Protein AF-A0A6A6RFF9-F1 (afdb_monomer_lite)

Sequence (360 aa):
MSENLSVLVKTNDPSFIDKLDKDKIPILATQATDIAARNDIGMMMILYNFDNDLSATEAPAFVFPSSALPAFIADLWMPKLYIWTMQAALSISLPPHPSLPQASLEHHLLSPLTTALLAPTFFGVEPSASISPTHAATLQQRYVGSYAAGDHLKKLQSLQFGAVDKVQTGAFPAAADRYLMAIRFAHVVWHCHLQSIRATEQMLVSVLWLLTLDIYSDRSQVLLNIANAAAGEGASVFEQARENAEDGIAYLNAHKPFEDTIILDEEERDGVRKRKAKLSFRAAMACQGAGDDAAALGHLEQAMRLEPESRGTVRGFLLSSHHVLAHFHCRPIRESLGRAREVWKAEREPAKLHSRLTEA

Secondary structure (DSSP, 8-state):
-----EEEEEES-TTGGGGS-TTTS---B-SHHHHHT-S-EEEEEEEEETT--S----SEEEEEEGGGHHHHHHHH--SSSHHHHEEEEEEE-----SSS-HHHHHHHHHHHHHHS---TTSEEE---TTS-HHHHHHHHHHHS----HHHHHHHHHHHHHHHHHHHHTT-HHHHHHHHHHHHHHHHHIIIIIHHHHHHH-THHHHHHHHHHHHHHHHHHHHHHHHHHHTTT-THHHHHHHHHHHHHHHHHHHHTHHHHHHS---HHHHHHHHHHHHHHHHHHHHHHHHTT-HHHHHHHHHHHHHH-GGGHHHHHHHHT-TTT-SSS-S-S-HHHHHHHHHHHHHHHH-TTTTGGGSS--

Organism: NCBI:txid390894

Foldseek 3Di:
DPLQQKEWEFEQPLCVVVLDPCVLWPWDDADQVVVVPDPRHFKYKFKYFQVDLGFRGPGTGTMTGLLSVLVVQVSCPDPPPSLLGMAMEMEGHGRDDPPDDLVRSQCSNCVSQLPHPGALRHYAYDDDPSDDPVSSVSSLVSSLHPDQLVVLLVSLVVLLVVLVVCVVVVVLVSSLSSLVSSLVSLVRCVRRHVVVNCVRDLVSVLSSLLSNLVSLLVSLVSLLVVLVVPVPPSLVSLVVSLVSLVCNLVVVVVCVVSVVVRPDDPVSLLSNLQSNLSSLQSNLSSCVSNVNNVSSVVSLVSSCVSPVVCVVVSVVVVVPNPDPPPPPPDPDVVVVVVVVVVVVVVVVPPPPPVVVVVVD

Structure (mmCIF, N/CA/C/O backbone):
data_AF-A0A6A6RFF9-F1
#
_entry.id   AF-A0A6A6RFF9-F1
#
loop_
_atom_site.group_PDB
_atom_site.id
_atom_site.type_symbol
_atom_site.label_atom_id
_atom_site.label_alt_id
_atom_site.label_comp_id
_atom_site.label_asym_id
_atom_site.label_entity_id
_atom_site.label_seq_id
_atom_site.pdbx_PDB_ins_code
_atom_site.Cartn_x
_atom_site.Cartn_y
_atom_site.Cartn_z
_atom_site.occupancy
_atom_site.B_iso_or_equiv
_atom_site.auth_seq_id
_atom_site.auth_comp_id
_atom_site.auth_asym_id
_atom_site.auth_atom_id
_atom_site.pdbx_PDB_model_num
ATOM 1 N N . MET A 1 1 ? 6.907 -13.617 -37.010 1.00 38.12 1 MET A N 1
ATOM 2 C CA . MET A 1 1 ? 6.204 -12.522 -36.316 1.00 38.12 1 MET A CA 1
ATOM 3 C C . MET A 1 1 ? 6.645 -12.606 -34.871 1.00 38.12 1 MET A C 1
ATOM 5 O O . MET A 1 1 ? 6.462 -13.666 -34.295 1.00 38.12 1 MET A O 1
ATOM 9 N N . SER A 1 2 ? 7.343 -11.602 -34.333 1.00 44.00 2 SER A N 1
ATOM 10 C CA . SER A 1 2 ? 7.595 -11.574 -32.891 1.00 44.00 2 SER A CA 1
ATOM 11 C C . SER A 1 2 ? 6.259 -11.260 -32.231 1.00 44.00 2 SER A C 1
ATOM 13 O O . SER A 1 2 ? 5.688 -10.194 -32.463 1.00 44.00 2 SER A O 1
ATOM 15 N N . GLU A 1 3 ? 5.702 -12.216 -31.496 1.00 60.25 3 GLU A N 1
ATOM 16 C CA . GLU A 1 3 ? 4.563 -11.960 -30.618 1.00 60.25 3 GLU A CA 1
ATOM 17 C C . GLU A 1 3 ? 5.082 -11.058 -29.500 1.00 60.25 3 GLU A C 1
ATOM 19 O O . GLU A 1 3 ? 5.614 -11.504 -28.486 1.00 60.25 3 GLU A O 1
ATOM 24 N N . ASN A 1 4 ? 5.059 -9.753 -29.767 1.00 69.19 4 ASN A N 1
ATOM 25 C CA . ASN A 1 4 ? 5.482 -8.748 -28.814 1.00 69.19 4 ASN A CA 1
ATOM 26 C C . ASN A 1 4 ? 4.460 -8.761 -27.684 1.00 69.19 4 ASN A C 1
ATOM 28 O O . ASN A 1 4 ? 3.376 -8.203 -27.828 1.00 69.19 4 ASN A O 1
ATOM 32 N N . LEU A 1 5 ? 4.816 -9.400 -26.569 1.00 82.88 5 LEU A N 1
ATOM 33 C CA . LEU A 1 5 ? 4.028 -9.337 -25.347 1.00 82.88 5 LEU A CA 1
ATOM 34 C C . LEU A 1 5 ? 3.760 -7.872 -24.997 1.00 82.88 5 LEU A C 1
ATOM 36 O O . LEU A 1 5 ? 4.619 -7.002 -25.173 1.00 82.88 5 LEU A O 1
ATOM 40 N N . SER A 1 6 ? 2.565 -7.605 -24.505 1.00 88.50 6 SER A N 1
ATOM 41 C CA . SER A 1 6 ? 2.090 -6.276 -24.166 1.00 88.50 6 SER A CA 1
ATOM 42 C C . SER A 1 6 ? 2.212 -6.005 -22.664 1.00 88.50 6 SER A C 1
ATOM 44 O O . SER A 1 6 ? 2.143 -6.917 -21.835 1.00 88.50 6 SER A O 1
ATOM 46 N N . VAL A 1 7 ? 2.379 -4.730 -22.321 1.00 89.00 7 VAL A N 1
ATOM 47 C CA . VAL A 1 7 ? 2.354 -4.196 -20.959 1.00 89.00 7 VAL A CA 1
ATOM 48 C C . VAL A 1 7 ? 1.033 -3.472 -20.764 1.00 89.00 7 VAL A C 1
ATOM 50 O O . VAL A 1 7 ? 0.721 -2.528 -21.490 1.00 89.00 7 VAL A O 1
ATOM 53 N N . LEU A 1 8 ? 0.261 -3.911 -19.778 1.00 91.50 8 LEU A N 1
ATOM 54 C CA . LEU A 1 8 ? -0.931 -3.219 -19.312 1.00 91.50 8 LEU A CA 1
ATOM 55 C C . LEU A 1 8 ? -0.546 -2.177 -18.261 1.00 91.50 8 LEU A C 1
ATOM 57 O O . LEU A 1 8 ? 0.060 -2.526 -17.255 1.00 91.50 8 LEU A O 1
ATOM 61 N N . VAL A 1 9 ? -0.956 -0.925 -18.446 1.00 90.25 9 VAL A N 1
ATOM 62 C CA . VAL A 1 9 ? -0.800 0.140 -17.450 1.00 90.25 9 VAL A CA 1
ATOM 63 C C . VAL A 1 9 ? -2.122 0.409 -16.744 1.00 90.25 9 VAL A C 1
ATOM 65 O O . VAL A 1 9 ? -3.162 0.563 -17.386 1.00 90.25 9 VAL A O 1
ATOM 68 N N . LYS A 1 10 ? -2.071 0.518 -15.417 1.00 90.06 10 LYS A N 1
ATOM 69 C CA . LYS A 1 10 ? -3.143 1.022 -14.547 1.00 90.06 10 LYS A CA 1
ATOM 70 C C . LYS A 1 10 ? -2.645 2.278 -13.834 1.00 90.06 10 LYS A C 1
ATOM 72 O O . LYS A 1 10 ? -1.481 2.307 -13.448 1.00 90.06 10 LYS A O 1
ATOM 77 N N . THR A 1 11 ? -3.466 3.318 -13.670 1.00 86.75 11 THR A N 1
ATOM 78 C CA . THR A 1 11 ? -3.023 4.573 -13.029 1.00 86.75 11 THR A CA 1
ATOM 79 C C . THR A 1 11 ? -4.164 5.417 -12.471 1.00 86.75 11 THR A C 1
ATOM 81 O O . THR A 1 11 ? -5.125 5.692 -13.181 1.00 86.75 11 THR A O 1
ATOM 84 N N . ASN A 1 12 ? -4.033 5.938 -11.247 1.00 83.94 12 ASN A N 1
ATOM 85 C CA . ASN A 1 12 ? -4.992 6.915 -10.699 1.00 83.94 12 ASN A CA 1
ATOM 86 C C . ASN A 1 12 ? -4.820 8.347 -11.219 1.00 83.94 12 ASN A C 1
ATOM 88 O O . ASN A 1 12 ? -5.372 9.282 -10.641 1.00 83.94 12 ASN A O 1
ATOM 92 N N . ASP A 1 13 ? -4.068 8.545 -12.294 1.00 84.50 13 ASP A N 1
ATOM 93 C CA . ASP A 1 13 ? -4.024 9.806 -13.019 1.00 84.50 13 ASP A CA 1
ATOM 94 C C . ASP A 1 13 ? -4.701 9.633 -14.390 1.00 84.50 13 ASP A C 1
ATOM 96 O O . ASP A 1 13 ? -4.055 9.187 -15.340 1.00 84.50 13 ASP A O 1
ATOM 100 N N . PRO A 1 14 ? -5.992 9.999 -14.523 1.00 79.69 14 PRO A N 1
ATOM 101 C CA . PRO A 1 14 ? -6.733 9.875 -15.779 1.00 79.69 14 PRO A CA 1
ATOM 102 C C . PRO A 1 14 ? -6.105 10.656 -16.937 1.00 79.69 14 PRO A C 1
ATOM 104 O O . PRO A 1 14 ? -6.286 10.298 -18.094 1.00 79.69 14 PRO A O 1
ATOM 107 N N . SER A 1 15 ? -5.351 11.715 -16.626 1.00 82.75 15 SER A N 1
ATOM 108 C CA . SER A 1 15 ? -4.673 12.556 -17.617 1.00 82.75 15 SER A CA 1
ATOM 109 C C . SER A 1 15 ? -3.293 12.029 -18.011 1.00 82.75 15 SER A C 1
ATOM 111 O O . SER A 1 15 ? -2.615 12.635 -18.837 1.00 82.75 15 SER A O 1
ATOM 113 N N . PHE A 1 16 ? -2.842 10.921 -17.414 1.00 82.12 16 PHE A N 1
ATOM 114 C CA . PHE A 1 16 ? -1.475 10.437 -17.578 1.00 82.12 16 PHE A CA 1
ATOM 115 C C . PHE A 1 16 ? -1.138 10.099 -19.032 1.00 82.12 16 PHE A C 1
ATOM 117 O O . PHE A 1 16 ? -0.065 10.453 -19.508 1.00 82.12 16 PHE A O 1
ATOM 124 N N . ILE A 1 17 ? -2.068 9.478 -19.762 1.00 84.50 17 ILE A N 1
ATOM 125 C CA . ILE A 1 17 ? -1.849 9.078 -21.158 1.00 84.50 17 ILE A CA 1
ATOM 126 C C . ILE A 1 17 ? -1.580 10.266 -22.092 1.00 84.50 17 ILE A C 1
ATOM 128 O O . ILE A 1 17 ? -0.853 10.132 -23.076 1.00 84.50 17 ILE A O 1
ATOM 132 N N . ASP A 1 18 ? -2.135 11.437 -21.780 1.00 83.00 18 ASP A N 1
ATOM 133 C CA . ASP A 1 18 ? -1.961 12.649 -22.582 1.00 83.00 18 ASP A CA 1
ATOM 134 C C . ASP A 1 18 ? -0.611 13.326 -22.335 1.00 83.00 18 ASP A C 1
ATOM 136 O O . ASP A 1 18 ? -0.201 14.186 -23.110 1.00 83.00 18 ASP A O 1
ATOM 140 N N . LYS A 1 19 ? 0.095 12.916 -21.276 1.00 81.31 19 LYS A N 1
ATOM 141 C CA . LYS A 1 19 ? 1.427 13.416 -20.921 1.00 81.31 19 LYS A CA 1
ATOM 142 C C . LYS A 1 19 ? 2.551 12.629 -21.598 1.00 81.31 19 LYS A C 1
ATOM 144 O O . LYS A 1 19 ? 3.690 13.080 -21.539 1.00 81.31 19 LYS A O 1
ATOM 149 N N . LEU A 1 20 ? 2.239 11.482 -22.206 1.00 81.56 20 LEU A N 1
ATOM 150 C CA . LEU A 1 20 ? 3.221 10.586 -22.814 1.00 81.56 20 LEU A CA 1
ATOM 151 C C . LEU A 1 20 ? 3.611 11.024 -24.224 1.00 81.56 20 LEU A C 1
ATOM 153 O O . LEU A 1 20 ? 2.768 11.440 -25.024 1.00 81.56 20 LEU A O 1
ATOM 157 N N . ASP A 1 21 ? 4.883 10.820 -24.561 1.00 82.69 21 ASP A N 1
ATOM 158 C CA . ASP A 1 21 ? 5.373 10.912 -25.935 1.00 82.69 21 ASP A CA 1
ATOM 159 C C . ASP A 1 21 ? 4.888 9.700 -26.759 1.00 82.69 21 ASP A C 1
ATOM 161 O O . ASP A 1 21 ? 5.520 8.637 -26.801 1.00 82.69 21 ASP A O 1
ATOM 165 N N . LYS A 1 22 ? 3.722 9.854 -27.401 1.00 81.44 22 LYS A N 1
ATOM 166 C CA . LYS A 1 22 ? 3.050 8.795 -28.180 1.00 81.44 22 LYS A CA 1
ATOM 167 C C . LYS A 1 22 ? 3.862 8.333 -29.397 1.00 81.44 22 LYS A C 1
ATOM 169 O O . LYS A 1 22 ? 3.644 7.215 -29.862 1.00 81.44 22 LYS A O 1
ATOM 174 N N . ASP A 1 23 ? 4.818 9.135 -29.867 1.00 82.69 23 ASP A N 1
ATOM 175 C CA . ASP A 1 23 ? 5.708 8.754 -30.968 1.00 82.69 23 ASP A CA 1
ATOM 176 C C . ASP A 1 23 ? 6.767 7.738 -30.503 1.00 82.69 23 ASP A C 1
ATOM 178 O O . ASP A 1 23 ? 7.222 6.901 -31.285 1.00 82.69 23 ASP A O 1
ATOM 182 N N . LYS A 1 24 ? 7.138 7.768 -29.215 1.00 83.12 24 LYS A N 1
ATOM 183 C CA . LYS A 1 24 ? 8.089 6.822 -28.604 1.00 83.12 24 LYS A CA 1
ATOM 184 C C . LYS A 1 24 ? 7.417 5.639 -27.918 1.00 83.12 24 LYS A C 1
ATOM 186 O O . LYS A 1 24 ? 8.013 4.564 -27.831 1.00 83.12 24 LYS A O 1
ATOM 191 N N . ILE A 1 25 ? 6.206 5.835 -27.404 1.00 88.38 25 ILE A N 1
ATOM 192 C CA . ILE A 1 25 ? 5.453 4.838 -26.639 1.00 88.38 25 ILE A CA 1
ATOM 193 C C . ILE A 1 25 ? 4.160 4.537 -27.409 1.00 88.38 25 ILE A C 1
ATOM 195 O O . ILE A 1 25 ? 3.130 5.170 -27.164 1.00 88.38 25 ILE A O 1
ATOM 199 N N . PRO A 1 26 ? 4.190 3.585 -28.360 1.00 90.56 26 PRO A N 1
ATOM 200 C CA . PRO A 1 26 ? 3.021 3.272 -29.168 1.00 90.56 26 PRO A CA 1
ATOM 201 C C . PRO A 1 26 ? 1.923 2.652 -28.300 1.00 90.56 26 PRO A C 1
ATOM 203 O O . PRO A 1 26 ? 2.087 1.569 -27.732 1.00 90.56 26 PRO A O 1
ATOM 206 N N . ILE A 1 27 ? 0.786 3.341 -28.219 1.00 91.69 27 ILE A N 1
ATOM 207 C CA . ILE A 1 27 ? -0.392 2.881 -27.485 1.00 91.69 27 ILE A CA 1
ATOM 208 C C . ILE A 1 27 ? -1.213 1.948 -28.377 1.00 91.69 27 ILE A C 1
ATOM 210 O O . ILE A 1 27 ? -1.637 2.327 -29.465 1.00 91.69 27 ILE A O 1
ATOM 214 N N . LEU A 1 28 ? -1.446 0.726 -27.902 1.00 90.44 28 LEU A N 1
ATOM 215 C CA . LEU A 1 28 ? -2.151 -0.331 -28.629 1.00 90.44 28 LEU A CA 1
ATOM 216 C C . LEU A 1 28 ? -3.651 -0.367 -28.323 1.00 90.44 28 LEU A C 1
ATOM 218 O O . LEU A 1 28 ? -4.436 -0.746 -29.186 1.00 90.44 28 LEU A O 1
ATOM 222 N N . ALA A 1 29 ? -4.047 -0.024 -27.096 1.00 89.38 29 ALA A N 1
ATOM 223 C CA . ALA A 1 29 ? -5.444 0.001 -26.673 1.00 89.38 29 ALA A CA 1
ATOM 224 C C . ALA A 1 29 ? -5.632 0.933 -25.473 1.00 89.38 29 ALA A C 1
ATOM 226 O O . ALA A 1 29 ? -4.758 1.012 -24.609 1.00 89.38 29 ALA A O 1
ATOM 227 N N . THR A 1 30 ? -6.785 1.598 -25.411 1.00 89.56 30 THR A N 1
ATOM 228 C CA . THR A 1 30 ? -7.210 2.465 -24.293 1.00 89.56 30 THR A CA 1
ATOM 229 C C . THR A 1 30 ? -8.633 2.164 -23.818 1.00 89.56 30 THR A C 1
ATOM 231 O O . THR A 1 30 ? -9.009 2.551 -22.717 1.00 89.56 30 THR A O 1
ATOM 234 N N . GLN A 1 31 ? -9.434 1.462 -24.627 1.00 88.31 31 GLN A N 1
ATOM 235 C CA . GLN A 1 31 ? -10.800 1.079 -24.278 1.00 88.31 31 GLN A CA 1
ATOM 236 C C . GLN A 1 31 ? -10.803 -0.222 -23.478 1.00 88.31 31 GLN A C 1
ATOM 238 O O . GLN A 1 31 ? -10.143 -1.191 -23.854 1.00 88.31 31 GLN A O 1
ATOM 243 N N . ALA A 1 32 ? -11.590 -0.276 -22.403 1.00 85.62 32 ALA A N 1
ATOM 244 C CA . ALA A 1 32 ? -11.661 -1.449 -21.531 1.00 85.62 32 ALA A CA 1
ATOM 245 C C . ALA A 1 32 ? -12.056 -2.733 -22.286 1.00 85.62 32 ALA A C 1
ATOM 247 O O . ALA A 1 32 ? -11.523 -3.799 -21.990 1.00 85.62 32 ALA A O 1
ATOM 248 N N . THR A 1 33 ? -12.939 -2.627 -23.286 1.00 88.00 33 THR A N 1
ATOM 249 C CA . THR A 1 33 ? -13.355 -3.749 -24.146 1.00 88.00 33 THR A CA 1
ATOM 250 C C . THR A 1 33 ? -12.194 -4.319 -24.948 1.00 88.00 33 THR A C 1
ATOM 252 O O . THR A 1 33 ? -12.008 -5.533 -24.991 1.00 88.00 33 THR A O 1
ATOM 255 N N . ASP A 1 34 ? -11.385 -3.442 -25.538 1.00 88.06 34 ASP A N 1
ATOM 256 C CA . ASP A 1 34 ? -10.266 -3.835 -26.388 1.00 88.06 34 ASP A CA 1
ATOM 257 C C . ASP A 1 34 ? -9.153 -4.442 -25.544 1.00 88.06 34 ASP A C 1
ATOM 259 O O . ASP A 1 34 ? -8.556 -5.435 -25.941 1.00 88.06 34 ASP A O 1
ATOM 263 N N . ILE A 1 35 ? -8.913 -3.881 -24.353 1.00 87.94 35 ILE A N 1
ATOM 264 C CA . ILE A 1 35 ? -7.943 -4.405 -23.389 1.00 87.94 35 ILE A CA 1
ATOM 265 C C . ILE A 1 35 ? -8.368 -5.791 -22.888 1.00 87.94 35 ILE A C 1
ATOM 267 O O . ILE A 1 35 ? -7.536 -6.693 -22.839 1.00 87.94 35 ILE A O 1
ATOM 271 N N . ALA A 1 36 ? -9.646 -5.979 -22.547 1.00 85.94 36 ALA A N 1
ATOM 272 C CA . ALA A 1 36 ? -10.161 -7.253 -22.043 1.00 85.94 36 ALA A CA 1
ATOM 273 C C . ALA A 1 36 ? -10.094 -8.388 -23.081 1.00 85.94 36 ALA A C 1
ATOM 275 O O . ALA A 1 36 ? -9.998 -9.553 -22.707 1.00 85.94 36 ALA A O 1
ATOM 276 N N . ALA A 1 37 ? -10.123 -8.060 -24.375 1.00 86.19 37 ALA A N 1
ATOM 277 C CA . ALA A 1 37 ? -10.011 -9.034 -25.459 1.00 86.19 37 ALA A CA 1
ATOM 278 C C . ALA A 1 37 ? -8.562 -9.477 -25.751 1.00 86.19 37 ALA A C 1
ATOM 280 O O . ALA A 1 37 ? -8.351 -10.383 -26.560 1.00 86.19 37 ALA A O 1
ATOM 281 N N . ARG A 1 38 ? -7.553 -8.851 -25.126 1.00 86.12 38 ARG A N 1
ATOM 282 C CA . ARG A 1 38 ? -6.140 -9.153 -25.381 1.00 86.12 38 ARG A CA 1
ATOM 283 C C . ARG A 1 38 ? -5.677 -10.396 -24.632 1.00 86.12 38 ARG A C 1
ATOM 285 O O . ARG A 1 38 ? -5.809 -10.493 -23.418 1.00 86.12 38 ARG A O 1
ATOM 292 N N . ASN A 1 39 ? -5.036 -11.304 -25.357 1.00 84.31 39 ASN A N 1
ATOM 293 C CA . ASN A 1 39 ? -4.391 -12.504 -24.819 1.00 84.31 39 ASN A CA 1
ATOM 294 C C . ASN A 1 39 ? -2.858 -12.385 -24.729 1.00 84.31 39 ASN A C 1
ATOM 296 O O . ASN A 1 39 ? -2.198 -13.303 -24.253 1.00 84.31 39 ASN A O 1
ATOM 300 N N . ASP A 1 40 ? -2.293 -11.265 -25.179 1.00 85.19 40 ASP A N 1
ATOM 301 C CA . ASP A 1 40 ? -0.852 -11.035 -25.282 1.00 85.19 40 ASP A CA 1
ATOM 302 C C . ASP A 1 40 ? -0.284 -10.185 -24.132 1.00 85.19 40 ASP A C 1
ATOM 304 O O . ASP A 1 40 ? 0.880 -9.791 -24.171 1.00 85.19 40 ASP A O 1
ATOM 308 N N . ILE A 1 41 ? -1.082 -9.872 -23.105 1.00 87.00 41 ILE A N 1
ATOM 309 C CA . ILE A 1 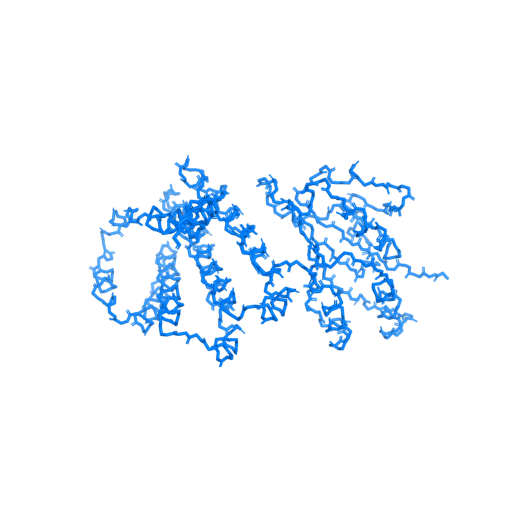41 ? -0.632 -9.105 -21.936 1.00 87.00 41 ILE A CA 1
ATOM 310 C C . ILE A 1 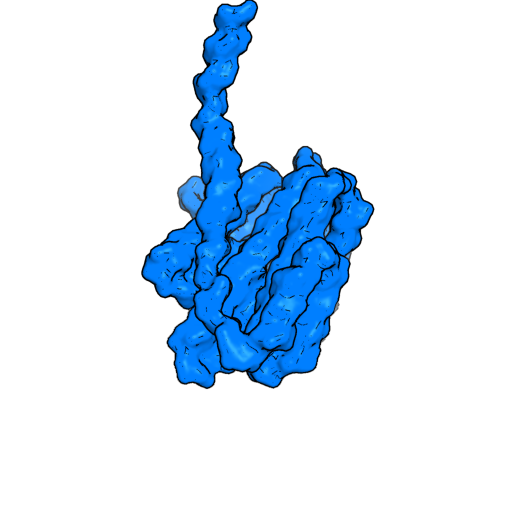41 ? 0.274 -9.996 -21.074 1.00 87.00 41 ILE A C 1
ATOM 312 O O . ILE A 1 41 ? -0.197 -10.901 -20.390 1.00 87.00 41 ILE A O 1
ATOM 316 N N . GLY A 1 42 ? 1.581 -9.726 -21.116 1.00 83.88 42 GLY A N 1
ATOM 317 C CA . GLY A 1 42 ? 2.608 -10.445 -20.349 1.00 83.88 42 GLY A CA 1
ATOM 318 C C . GLY A 1 42 ? 3.110 -9.696 -19.110 1.00 83.88 42 GLY A C 1
ATOM 319 O O . GLY A 1 42 ? 3.815 -10.256 -18.268 1.00 83.88 42 GLY A O 1
ATOM 320 N N . MET A 1 43 ? 2.781 -8.410 -18.993 1.00 86.50 43 MET A N 1
ATOM 321 C CA . MET A 1 43 ? 3.150 -7.581 -17.849 1.00 86.50 43 MET A CA 1
ATOM 322 C C . MET A 1 43 ? 2.011 -6.646 -17.464 1.00 86.50 43 MET A C 1
ATOM 324 O O . MET A 1 43 ? 1.269 -6.164 -18.321 1.00 86.50 43 MET A O 1
ATOM 328 N N . MET A 1 44 ? 1.943 -6.312 -16.181 1.00 88.19 44 MET A N 1
ATOM 329 C CA . MET A 1 44 ? 1.070 -5.279 -15.647 1.00 88.19 44 MET A CA 1
ATOM 330 C C . MET A 1 44 ? 1.902 -4.290 -14.835 1.00 88.19 44 MET A C 1
ATOM 332 O O . MET A 1 44 ? 2.625 -4.677 -13.924 1.00 88.19 44 MET A O 1
ATOM 336 N N . MET A 1 45 ? 1.780 -3.007 -15.150 1.00 86.62 45 MET A N 1
ATOM 337 C CA . MET A 1 45 ? 2.369 -1.921 -14.387 1.00 86.62 45 MET A CA 1
ATOM 338 C C . MET A 1 45 ? 1.265 -1.081 -13.752 1.00 86.62 45 MET A C 1
ATOM 340 O O . MET A 1 45 ? 0.394 -0.556 -14.442 1.00 86.62 45 MET A O 1
ATOM 344 N N . ILE A 1 46 ? 1.310 -0.933 -12.434 1.00 84.94 46 ILE A N 1
ATOM 345 C CA . ILE A 1 46 ? 0.407 -0.067 -11.680 1.00 84.94 46 ILE A CA 1
ATOM 346 C C . ILE A 1 46 ? 1.173 1.189 -11.291 1.00 84.94 46 ILE A C 1
ATOM 348 O O . ILE A 1 46 ? 2.144 1.111 -10.545 1.00 84.94 46 ILE A O 1
ATOM 352 N N . LEU A 1 47 ? 0.732 2.337 -11.792 1.00 83.88 47 LEU A N 1
ATOM 353 C CA . LEU A 1 47 ? 1.254 3.653 -11.459 1.00 83.88 47 LEU A CA 1
ATOM 354 C C . LEU A 1 47 ? 0.385 4.310 -10.386 1.00 83.88 47 LEU A C 1
ATOM 356 O O . LEU A 1 47 ? -0.824 4.471 -10.532 1.00 83.88 47 LEU A O 1
ATOM 360 N N . TYR A 1 48 ? 1.025 4.732 -9.312 1.00 80.62 48 TYR A N 1
ATOM 361 C CA . TYR A 1 48 ? 0.428 5.446 -8.199 1.00 80.62 48 TYR A CA 1
ATOM 362 C C . TYR A 1 48 ? 0.857 6.901 -8.263 1.00 80.62 48 TYR A C 1
ATOM 364 O O . TYR A 1 48 ? 2.004 7.197 -7.950 1.00 80.62 48 TYR A O 1
ATOM 372 N N . ASN A 1 49 ? -0.046 7.800 -8.643 1.00 81.69 49 ASN A N 1
ATOM 373 C CA . ASN A 1 49 ? 0.101 9.241 -8.506 1.00 81.69 49 ASN A CA 1
ATOM 374 C C . ASN A 1 49 ? -0.455 9.713 -7.151 1.00 81.69 49 ASN A C 1
ATOM 376 O O . ASN A 1 49 ? -1.660 9.761 -6.917 1.00 81.69 49 ASN A O 1
ATOM 380 N N . PHE A 1 50 ? 0.453 10.065 -6.257 1.00 76.62 50 PHE A N 1
ATOM 381 C CA . PHE A 1 50 ? 0.243 10.568 -4.912 1.00 76.62 50 PHE A CA 1
ATOM 382 C C . PHE A 1 50 ? -0.189 12.036 -4.836 1.00 76.62 50 PHE A C 1
ATOM 384 O O . PHE A 1 50 ? -0.629 12.454 -3.766 1.00 76.62 50 PHE A O 1
ATOM 391 N N . ASP A 1 51 ? -0.141 12.807 -5.925 1.00 75.75 51 ASP A N 1
ATOM 392 C CA . ASP A 1 51 ? -0.783 14.131 -5.948 1.00 75.75 51 ASP A CA 1
ATOM 393 C C . ASP A 1 51 ? -2.301 14.017 -6.048 1.00 75.75 51 ASP A C 1
ATOM 395 O O . ASP A 1 51 ? -3.029 14.902 -5.597 1.00 75.75 51 ASP A O 1
ATOM 399 N N . ASN A 1 52 ? -2.795 12.914 -6.608 1.00 73.19 52 ASN A N 1
ATOM 400 C CA . ASN A 1 52 ? -4.218 12.725 -6.792 1.00 73.19 52 ASN A CA 1
ATOM 401 C C . ASN A 1 52 ? -4.878 12.146 -5.530 1.00 73.19 52 ASN A C 1
ATOM 403 O O . ASN A 1 52 ? -4.333 11.256 -4.881 1.00 73.19 52 ASN A O 1
ATOM 407 N N . ASP A 1 53 ? -6.064 12.658 -5.196 1.00 68.12 53 ASP A N 1
ATOM 408 C CA . ASP A 1 53 ? -6.961 12.085 -4.182 1.00 68.12 53 ASP A CA 1
ATOM 409 C C . ASP A 1 53 ? -7.703 10.844 -4.723 1.00 68.12 53 ASP A C 1
ATOM 411 O O . ASP A 1 53 ? -8.360 10.144 -3.957 1.00 68.12 53 ASP A O 1
ATOM 415 N N . LEU A 1 54 ? -7.621 10.563 -6.031 1.00 73.44 54 LEU A N 1
ATOM 416 C CA . LEU A 1 54 ? -8.234 9.373 -6.615 1.00 73.44 54 LEU A CA 1
ATOM 417 C C . LEU A 1 54 ? -7.582 8.101 -6.072 1.00 73.44 54 LEU A C 1
ATOM 419 O O . LEU A 1 54 ? -6.355 7.950 -6.089 1.00 73.44 54 LEU A O 1
ATOM 423 N N . SER A 1 55 ? -8.428 7.146 -5.683 1.00 65.06 55 SER A N 1
ATOM 424 C CA . SER A 1 55 ? -8.016 5.771 -5.425 1.00 65.06 55 SER A CA 1
ATOM 425 C C . SER A 1 55 ? -7.168 5.264 -6.589 1.00 65.06 55 SER A C 1
ATOM 427 O O . SER A 1 55 ? -7.535 5.485 -7.747 1.00 65.06 55 SER A O 1
ATOM 429 N N . ALA A 1 56 ? -6.069 4.567 -6.286 1.00 58.91 56 ALA A N 1
ATOM 430 C CA . ALA A 1 56 ? -5.325 3.757 -7.251 1.00 58.91 56 ALA A CA 1
ATOM 431 C C . ALA A 1 56 ? -6.314 3.030 -8.174 1.00 58.91 56 ALA A C 1
ATOM 433 O O . ALA A 1 56 ? -7.025 2.143 -7.708 1.00 58.91 56 ALA A O 1
ATOM 434 N N . THR A 1 57 ? -6.445 3.441 -9.440 1.00 60.97 57 THR A N 1
ATOM 435 C CA . THR A 1 57 ? -7.496 2.867 -10.282 1.00 60.97 57 THR A CA 1
ATOM 436 C C . THR A 1 57 ? -7.122 1.425 -10.566 1.00 60.97 57 THR A C 1
ATOM 438 O O . THR A 1 57 ? -6.100 1.140 -11.190 1.00 60.97 57 THR A O 1
ATOM 441 N N . GLU A 1 58 ? -7.968 0.498 -10.146 1.00 59.84 58 GLU A N 1
ATOM 442 C CA . GLU A 1 58 ? -7.809 -0.912 -10.502 1.00 59.84 58 GLU A CA 1
ATOM 443 C C . GLU A 1 58 ? -8.216 -1.179 -11.961 1.00 59.84 58 GLU A C 1
ATOM 445 O O . GLU A 1 58 ? -7.971 -2.267 -12.495 1.00 59.84 58 GLU A O 1
ATOM 450 N N . ALA A 1 59 ? -8.765 -0.152 -12.620 1.00 70.38 59 ALA A N 1
ATOM 451 C CA . ALA A 1 59 ? -9.120 -0.141 -14.024 1.00 70.38 59 ALA A CA 1
ATOM 452 C C . ALA A 1 59 ? -7.877 -0.039 -14.934 1.00 70.38 59 ALA A C 1
ATOM 454 O O . ALA A 1 59 ? -6.987 0.785 -14.693 1.00 70.38 59 ALA A O 1
ATOM 455 N N . PRO A 1 60 ? -7.821 -0.854 -15.999 1.00 80.94 60 PRO A N 1
ATOM 456 C CA . PRO A 1 60 ? -6.920 -0.652 -17.125 1.00 80.94 60 PRO A CA 1
ATOM 457 C C . PRO A 1 60 ? -6.978 0.774 -17.675 1.00 80.94 60 PRO A C 1
ATOM 459 O O . PRO A 1 60 ? -8.062 1.270 -17.969 1.00 80.94 60 PRO A O 1
ATOM 462 N N . ALA A 1 61 ? -5.819 1.405 -17.848 1.00 85.44 61 ALA A N 1
ATOM 463 C CA . ALA A 1 61 ? -5.715 2.707 -18.497 1.00 85.44 61 ALA A CA 1
ATOM 464 C C . ALA A 1 61 ? -5.359 2.546 -19.979 1.00 85.44 61 ALA A C 1
ATOM 466 O O . ALA A 1 61 ? -6.070 3.036 -20.852 1.00 85.44 61 ALA A O 1
ATOM 467 N N . PHE A 1 62 ? -4.263 1.848 -20.274 1.00 91.81 62 PHE A N 1
ATOM 468 C CA . PHE A 1 62 ? -3.831 1.606 -21.649 1.00 91.81 62 PHE A CA 1
ATOM 469 C C . PHE A 1 62 ? -2.844 0.447 -21.746 1.00 91.81 62 PHE A C 1
ATOM 471 O O . PHE A 1 62 ? -2.324 -0.038 -20.742 1.00 91.81 62 PHE A O 1
ATOM 478 N N . VAL A 1 63 ? -2.581 0.011 -22.975 1.00 92.75 63 VAL A N 1
ATOM 479 C CA . VAL A 1 63 ? -1.656 -1.079 -23.291 1.00 92.75 63 VAL A CA 1
ATOM 480 C C . VAL A 1 63 ? -0.615 -0.605 -24.300 1.00 92.75 63 VAL A C 1
ATOM 482 O O . VAL A 1 63 ? -0.961 0.096 -25.249 1.00 92.75 63 VAL A O 1
ATOM 485 N N . PHE A 1 64 ? 0.644 -1.004 -24.126 1.00 91.88 64 PHE A N 1
ATOM 486 C CA . PHE A 1 64 ? 1.744 -0.731 -25.060 1.00 91.88 64 PHE A CA 1
ATOM 487 C C . PHE A 1 64 ? 2.652 -1.973 -25.206 1.00 91.88 64 PHE A C 1
ATOM 489 O O . PHE A 1 64 ? 2.602 -2.858 -24.351 1.00 91.88 64 PHE A O 1
ATOM 496 N N . PRO A 1 65 ? 3.474 -2.113 -26.263 1.00 90.06 65 PRO A N 1
ATOM 497 C CA . PRO A 1 65 ? 4.318 -3.297 -26.440 1.00 90.06 65 PRO A CA 1
ATOM 498 C C . PRO A 1 65 ? 5.493 -3.307 -25.450 1.00 90.06 65 PRO A C 1
ATOM 500 O O . PRO A 1 65 ? 6.144 -2.288 -25.240 1.00 90.06 65 PRO A O 1
ATOM 503 N N . SER A 1 66 ? 5.848 -4.470 -24.902 1.00 85.19 66 SER A N 1
ATOM 504 C CA . SER A 1 66 ? 6.971 -4.633 -23.953 1.00 85.19 66 SER A CA 1
ATOM 505 C C . SER A 1 66 ? 8.316 -4.112 -24.463 1.00 85.19 66 SER A C 1
ATOM 507 O O . SER A 1 66 ? 9.133 -3.643 -23.673 1.00 85.19 66 SER A O 1
ATOM 509 N N . SER A 1 67 ? 8.534 -4.089 -25.779 1.00 84.12 67 SER A N 1
ATOM 510 C CA . SER A 1 67 ? 9.716 -3.478 -26.395 1.00 84.12 67 SER A CA 1
ATOM 511 C C . SER A 1 67 ? 9.836 -1.968 -26.143 1.00 84.12 67 SER A C 1
ATOM 513 O O . SER A 1 67 ? 10.943 -1.441 -26.173 1.00 84.12 67 SER A O 1
ATOM 515 N N . ALA A 1 68 ? 8.724 -1.267 -25.894 1.00 87.25 68 ALA A N 1
ATOM 516 C CA . ALA A 1 68 ? 8.702 0.166 -25.590 1.00 87.25 68 ALA A CA 1
ATOM 517 C C . ALA A 1 68 ? 8.857 0.467 -24.087 1.00 87.25 68 ALA A C 1
ATOM 519 O O . ALA A 1 68 ? 8.952 1.630 -23.701 1.00 87.25 68 ALA A O 1
ATOM 520 N N . LEU A 1 69 ? 8.933 -0.561 -23.234 1.00 83.94 69 LEU A N 1
ATOM 521 C CA . LEU A 1 69 ? 9.063 -0.405 -21.785 1.00 83.94 69 LEU A CA 1
ATOM 522 C C . LEU A 1 69 ? 10.284 0.432 -21.368 1.00 83.94 69 LEU A C 1
ATOM 524 O O . LEU A 1 69 ? 10.127 1.282 -20.491 1.00 83.94 69 LEU A O 1
ATOM 528 N N . PRO A 1 70 ? 11.469 0.299 -22.000 1.00 81.75 70 PRO A N 1
ATOM 529 C CA . PRO A 1 70 ? 12.586 1.176 -21.679 1.00 81.75 70 PRO A CA 1
ATOM 530 C C . PRO A 1 70 ? 12.308 2.658 -21.950 1.00 81.75 70 PRO A C 1
ATOM 532 O O . PRO A 1 70 ? 12.639 3.502 -21.122 1.00 81.75 70 PRO A O 1
ATOM 535 N N . ALA A 1 71 ? 11.669 2.972 -23.083 1.00 82.88 71 ALA A N 1
ATOM 536 C CA . ALA A 1 71 ? 11.298 4.341 -23.432 1.00 82.88 71 ALA A CA 1
ATOM 537 C C . ALA A 1 71 ? 10.229 4.888 -22.476 1.00 82.88 71 ALA A C 1
ATOM 539 O O . ALA A 1 71 ? 10.342 6.023 -22.028 1.00 82.88 71 ALA A O 1
ATOM 540 N N . PHE A 1 72 ? 9.253 4.058 -22.099 1.00 84.00 72 PHE A N 1
ATOM 541 C CA . PHE A 1 72 ? 8.228 4.403 -21.116 1.00 84.00 72 PHE A CA 1
ATOM 542 C C . PHE A 1 72 ? 8.822 4.762 -19.748 1.00 84.00 72 PHE A C 1
ATOM 544 O O . PHE A 1 72 ? 8.496 5.797 -19.173 1.00 84.00 72 PHE A O 1
ATOM 551 N N . ILE A 1 73 ? 9.740 3.937 -19.237 1.00 79.50 73 ILE A N 1
ATOM 552 C CA . ILE A 1 73 ? 10.404 4.191 -17.950 1.00 79.50 73 ILE A CA 1
ATOM 553 C C . ILE A 1 73 ? 11.324 5.419 -18.035 1.00 79.50 73 ILE A C 1
ATOM 555 O O . ILE A 1 73 ? 11.433 6.170 -17.068 1.00 79.50 73 ILE A O 1
ATOM 559 N N . ALA A 1 74 ? 11.964 5.660 -19.182 1.00 77.00 74 ALA A N 1
ATOM 560 C CA . ALA A 1 74 ? 12.750 6.871 -19.399 1.00 77.00 74 ALA A CA 1
ATOM 561 C C . ALA A 1 74 ? 11.879 8.142 -19.434 1.00 77.00 74 ALA A C 1
ATOM 563 O O . ALA A 1 74 ? 12.286 9.158 -18.881 1.00 77.00 74 ALA A O 1
ATOM 564 N N . ASP A 1 75 ? 10.681 8.087 -20.023 1.00 76.81 75 ASP A N 1
ATOM 565 C CA . ASP A 1 75 ? 9.734 9.215 -20.070 1.00 76.81 75 ASP A CA 1
ATOM 566 C C . ASP A 1 75 ? 9.164 9.543 -18.677 1.00 76.81 75 ASP A C 1
ATOM 568 O O . ASP A 1 75 ? 8.993 10.706 -18.309 1.00 76.81 75 ASP A O 1
ATOM 572 N N . LEU A 1 76 ? 8.982 8.513 -17.841 1.00 72.44 76 LEU A N 1
ATOM 573 C CA . LEU A 1 76 ? 8.691 8.663 -16.412 1.00 72.44 76 LEU A CA 1
ATOM 574 C C . LEU A 1 76 ? 9.846 9.334 -15.643 1.00 72.44 76 LEU A C 1
ATOM 576 O O . LEU A 1 76 ? 9.607 10.037 -14.657 1.00 72.44 76 LEU A O 1
ATOM 580 N N . TRP A 1 77 ? 11.096 9.165 -16.094 1.00 62.38 77 TRP A N 1
ATOM 581 C CA . TRP A 1 77 ? 12.273 9.851 -15.552 1.00 62.38 77 TRP A CA 1
ATOM 582 C C . TRP A 1 77 ? 12.381 11.284 -16.092 1.00 62.38 77 TRP A C 1
ATOM 584 O O . TRP A 1 77 ? 13.360 11.677 -16.725 1.00 62.38 77 TRP A O 1
ATOM 594 N N . MET A 1 78 ? 11.413 12.128 -15.746 1.00 53.44 78 MET A N 1
ATOM 595 C CA . MET A 1 78 ? 11.528 13.573 -15.926 1.00 53.44 78 MET A CA 1
ATOM 596 C C . MET A 1 78 ? 11.707 14.261 -14.560 1.00 53.44 78 MET A C 1
ATOM 598 O O . MET A 1 78 ? 10.837 14.143 -13.698 1.00 53.44 78 MET A O 1
ATOM 602 N N . PRO A 1 79 ? 12.793 15.036 -14.333 1.00 46.91 79 PRO A N 1
ATOM 603 C CA . PRO A 1 79 ? 13.059 15.722 -13.059 1.00 46.91 79 PRO A CA 1
ATOM 604 C C . PRO A 1 79 ? 12.017 16.787 -12.666 1.00 46.91 79 PRO A C 1
ATOM 606 O O . PRO A 1 79 ? 12.119 17.407 -11.608 1.00 46.91 79 PRO A O 1
ATOM 609 N N . LYS A 1 80 ? 10.995 17.016 -13.496 1.00 47.59 80 LYS A N 1
ATOM 610 C CA . LYS A 1 80 ? 9.886 17.922 -13.205 1.00 47.59 80 LYS A CA 1
ATOM 611 C C . LYS A 1 80 ? 8.834 17.182 -12.372 1.00 47.59 80 LYS A C 1
ATOM 613 O O . LYS A 1 80 ? 7.900 16.635 -12.933 1.00 47.59 80 LYS A O 1
ATOM 618 N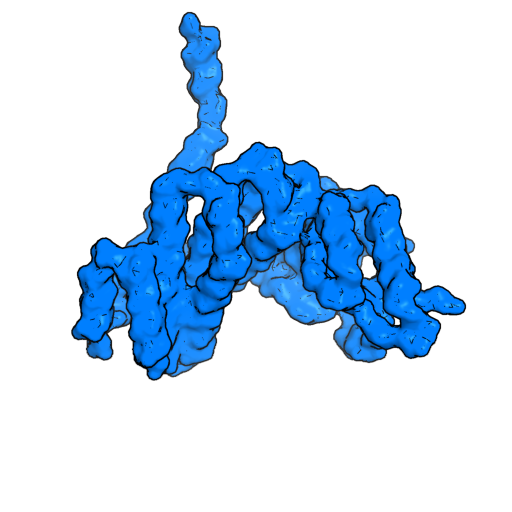 N . LEU A 1 81 ? 8.990 17.180 -11.046 1.00 48.66 81 LEU A N 1
ATOM 619 C CA . LEU A 1 81 ? 7.989 16.795 -10.025 1.00 48.66 81 LEU A CA 1
ATOM 620 C C . LEU A 1 81 ? 7.487 15.329 -9.998 1.00 48.66 81 LEU A C 1
ATOM 622 O O . LEU A 1 81 ? 7.250 14.821 -8.905 1.00 48.66 81 LEU A O 1
ATOM 626 N N . TYR A 1 82 ? 7.407 14.612 -11.123 1.00 52.34 82 TYR A N 1
ATOM 627 C CA . TYR A 1 82 ? 6.752 13.296 -11.219 1.00 52.34 82 TYR A CA 1
ATOM 628 C C . TYR A 1 82 ? 7.398 12.177 -10.390 1.00 52.34 82 TYR A C 1
ATOM 630 O O . TYR A 1 82 ? 6.714 11.243 -9.997 1.00 52.34 82 TYR A O 1
ATOM 638 N N . ILE A 1 83 ? 8.686 12.259 -10.046 1.00 49.59 83 ILE A N 1
ATOM 639 C CA . ILE A 1 83 ? 9.350 11.236 -9.210 1.00 49.59 83 ILE A CA 1
ATOM 640 C C . ILE A 1 83 ? 8.863 11.303 -7.749 1.00 49.59 83 ILE A C 1
ATOM 642 O O . ILE A 1 83 ? 8.696 10.279 -7.080 1.00 49.59 83 ILE A O 1
ATOM 646 N N . TRP A 1 84 ? 8.577 12.507 -7.242 1.00 57.16 84 TRP A N 1
ATOM 647 C CA . TRP A 1 84 ? 8.029 12.674 -5.892 1.00 57.16 84 TRP A CA 1
ATOM 648 C C . TRP A 1 84 ? 6.561 12.289 -5.829 1.00 57.16 84 TRP A C 1
ATOM 650 O O . TRP A 1 84 ? 6.112 11.774 -4.805 1.00 57.16 84 TRP A O 1
ATOM 660 N N . THR A 1 85 ? 5.847 12.455 -6.932 1.00 67.56 85 THR A N 1
ATOM 661 C CA . THR A 1 85 ? 4.395 12.345 -6.960 1.00 67.56 85 THR A CA 1
ATOM 662 C C . THR A 1 85 ? 3.938 11.034 -7.561 1.00 67.56 85 THR A C 1
ATOM 664 O O . THR A 1 85 ? 2.850 10.607 -7.241 1.00 67.56 85 THR A O 1
ATOM 667 N N . MET A 1 86 ? 4.764 10.310 -8.315 1.00 73.50 86 MET A N 1
ATOM 668 C CA . MET A 1 86 ? 4.413 9.001 -8.855 1.00 73.50 86 MET A CA 1
ATOM 669 C C . MET A 1 86 ? 5.368 7.888 -8.398 1.00 73.50 86 MET A C 1
ATOM 671 O O . MET A 1 86 ? 6.536 8.136 -8.096 1.00 73.50 86 MET A O 1
ATOM 675 N N . GLN A 1 87 ? 4.858 6.661 -8.283 1.00 74.69 87 GLN A N 1
ATOM 676 C CA . GLN A 1 87 ? 5.628 5.415 -8.124 1.00 74.69 87 GLN A CA 1
ATOM 677 C C . GLN A 1 87 ? 4.934 4.297 -8.889 1.00 74.69 87 GLN A C 1
ATOM 679 O O . GLN A 1 87 ? 3.725 4.353 -9.082 1.00 74.69 87 GLN A O 1
ATOM 684 N N . ALA A 1 88 ? 5.668 3.264 -9.273 1.00 75.50 88 ALA A N 1
ATOM 685 C CA . ALA A 1 88 ? 5.142 2.131 -10.008 1.00 75.50 88 ALA A CA 1
ATOM 686 C C . ALA A 1 88 ? 5.386 0.804 -9.283 1.00 75.50 88 ALA A C 1
ATOM 688 O O . ALA A 1 88 ? 6.406 0.611 -8.627 1.00 75.50 88 ALA A O 1
ATOM 689 N N . ALA A 1 89 ? 4.475 -0.141 -9.471 1.00 77.12 89 ALA A N 1
ATOM 690 C CA . ALA A 1 89 ? 4.703 -1.556 -9.217 1.00 77.12 89 ALA A CA 1
ATOM 691 C C . ALA A 1 89 ? 4.549 -2.313 -10.540 1.00 77.12 89 ALA A C 1
ATOM 693 O O . ALA A 1 89 ? 3.568 -2.117 -11.257 1.00 77.12 89 ALA A O 1
ATOM 694 N N . LEU A 1 90 ? 5.537 -3.132 -10.889 1.00 81.06 90 LEU A N 1
ATOM 695 C CA . LEU A 1 90 ? 5.552 -3.980 -12.072 1.00 81.06 90 LEU A CA 1
ATOM 696 C C . LEU A 1 90 ? 5.346 -5.431 -11.638 1.00 81.06 90 LEU A C 1
ATOM 698 O O . LEU A 1 90 ? 6.225 -6.037 -11.024 1.00 81.06 90 LEU A O 1
ATOM 702 N N . SER A 1 91 ? 4.202 -5.990 -12.011 1.00 82.06 91 SER A N 1
ATOM 703 C CA . SER A 1 91 ? 3.887 -7.407 -11.880 1.00 82.06 91 SER A CA 1
ATOM 704 C C . SER A 1 91 ? 4.108 -8.078 -13.235 1.00 82.06 91 SER A C 1
ATOM 706 O O . SER A 1 91 ? 3.621 -7.619 -14.271 1.00 82.06 91 SER A O 1
ATOM 708 N N . ILE A 1 92 ? 4.850 -9.181 -13.246 1.00 82.19 92 ILE A N 1
ATOM 709 C CA . ILE A 1 92 ? 5.137 -9.936 -14.469 1.00 82.19 92 ILE A CA 1
ATOM 710 C C . ILE A 1 92 ? 4.319 -11.220 -14.433 1.00 82.19 92 ILE A C 1
ATOM 712 O O . ILE A 1 92 ? 4.455 -12.008 -13.503 1.00 82.19 92 ILE A O 1
ATOM 716 N N . SER A 1 93 ? 3.483 -11.456 -15.437 1.00 79.19 93 SER A N 1
ATOM 717 C CA . SER A 1 93 ? 2.669 -12.667 -15.543 1.00 79.19 93 SER A CA 1
ATOM 718 C C . SER A 1 93 ? 2.805 -13.205 -16.952 1.00 79.19 93 SER A C 1
ATOM 720 O O . SER A 1 93 ? 2.273 -12.616 -17.886 1.00 79.19 93 SER A O 1
ATOM 722 N N . LEU A 1 94 ? 3.531 -14.306 -17.117 1.00 71.19 94 LEU A N 1
ATOM 723 C CA . LEU A 1 94 ? 3.698 -14.912 -18.430 1.00 71.19 94 LEU A CA 1
ATOM 724 C C . LEU A 1 94 ? 2.445 -15.724 -18.763 1.00 71.19 94 LEU A C 1
ATOM 726 O O . LEU A 1 94 ? 2.216 -16.747 -18.111 1.00 71.19 94 LEU A O 1
ATOM 730 N N . PRO A 1 95 ? 1.625 -15.308 -19.746 1.00 68.56 95 PRO A N 1
ATOM 731 C CA . PRO A 1 95 ? 0.536 -16.151 -20.196 1.00 68.56 95 PRO A CA 1
ATOM 732 C C . PRO A 1 95 ? 1.120 -17.440 -20.796 1.00 68.56 95 PRO A C 1
ATOM 734 O O . PRO A 1 95 ? 2.168 -17.397 -21.452 1.00 68.56 95 PRO A O 1
ATOM 737 N N . PRO A 1 96 ? 0.471 -18.598 -20.588 1.00 65.94 96 PRO A N 1
ATOM 738 C CA . PRO A 1 96 ? 0.885 -19.833 -21.237 1.00 65.94 96 PRO A CA 1
ATOM 739 C C . PRO A 1 96 ? 0.831 -19.649 -22.756 1.00 65.94 96 PRO A C 1
ATOM 741 O O . PRO A 1 96 ? -0.211 -19.296 -23.308 1.00 65.94 96 PRO A O 1
ATOM 744 N N . HIS A 1 97 ? 1.959 -19.883 -23.428 1.00 67.06 97 HIS A N 1
ATOM 745 C CA . HIS A 1 97 ? 2.065 -19.714 -24.873 1.00 67.06 97 HIS A CA 1
ATOM 746 C C . HIS A 1 97 ? 2.063 -21.074 -25.579 1.00 67.06 97 HIS A C 1
ATOM 748 O O . HIS A 1 97 ? 2.883 -21.930 -25.241 1.00 67.06 97 HIS A O 1
ATOM 754 N N . PRO A 1 98 ? 1.190 -21.300 -26.578 1.00 65.94 98 PRO A N 1
ATOM 755 C CA . PRO A 1 98 ? 1.057 -22.610 -27.218 1.00 65.94 98 PRO A CA 1
ATOM 756 C C . PRO A 1 98 ? 2.285 -23.010 -28.051 1.00 65.94 98 PRO A C 1
ATOM 758 O O . PRO A 1 98 ? 2.524 -24.195 -28.263 1.00 65.94 98 PRO A O 1
ATOM 761 N N . SER A 1 99 ? 3.056 -22.034 -28.534 1.00 68.94 99 SER A N 1
ATOM 762 C CA . SER A 1 99 ? 4.161 -22.241 -29.483 1.00 68.94 99 SER A CA 1
ATOM 763 C C . SER A 1 99 ? 5.549 -21.884 -28.945 1.00 68.94 99 SER A C 1
ATOM 765 O O . SER A 1 99 ? 6.540 -22.157 -29.622 1.00 68.94 99 SER A O 1
ATOM 767 N N . LEU A 1 100 ? 5.651 -21.282 -27.753 1.00 70.88 100 LEU A N 1
ATOM 768 C CA . LEU A 1 100 ? 6.924 -20.815 -27.202 1.00 70.88 100 LEU A CA 1
ATOM 769 C C . LEU A 1 100 ? 7.192 -21.455 -25.836 1.00 70.88 100 LEU A C 1
ATOM 771 O O . LEU A 1 100 ? 6.351 -21.352 -24.942 1.00 70.88 100 LEU A O 1
ATOM 775 N N . PRO A 1 101 ? 8.370 -22.074 -25.636 1.00 81.12 101 PRO A N 1
ATOM 776 C CA . PRO A 1 101 ? 8.802 -22.505 -24.315 1.00 81.12 101 PRO A CA 1
ATOM 777 C C . PRO A 1 101 ? 8.867 -21.324 -23.339 1.00 81.12 101 PRO A C 1
ATOM 779 O O . PRO A 1 101 ? 9.270 -20.220 -23.713 1.00 81.12 101 PRO A O 1
ATOM 782 N N . GLN A 1 102 ? 8.567 -21.575 -22.063 1.00 77.50 102 GLN A N 1
ATOM 783 C CA . GLN A 1 102 ? 8.592 -20.557 -21.004 1.00 77.50 102 GLN A CA 1
ATOM 784 C C . GLN A 1 102 ? 9.928 -19.801 -20.927 1.00 77.50 102 GLN A C 1
ATOM 786 O O . GLN A 1 102 ? 9.934 -18.584 -20.791 1.00 77.50 102 GLN A O 1
ATOM 791 N N . ALA A 1 103 ? 11.059 -20.491 -21.105 1.00 78.94 103 ALA A N 1
ATOM 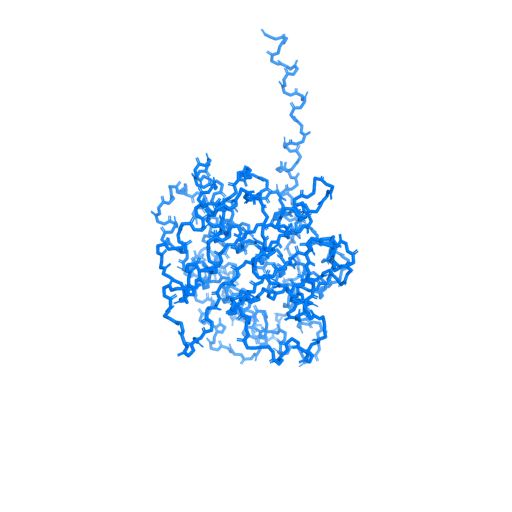792 C CA . ALA A 1 103 ? 12.381 -19.861 -21.111 1.00 78.94 103 ALA A CA 1
ATOM 793 C C . ALA A 1 103 ? 12.557 -18.831 -22.247 1.00 78.94 103 ALA A C 1
ATOM 795 O O . ALA A 1 103 ? 13.217 -17.809 -22.063 1.00 78.94 103 ALA A O 1
ATOM 796 N N . SER A 1 104 ? 11.952 -19.073 -23.414 1.00 77.94 104 SER A N 1
ATOM 797 C CA . SER A 1 104 ? 11.978 -18.135 -24.541 1.00 77.94 104 SER A CA 1
ATOM 798 C C . SER A 1 104 ? 11.090 -16.920 -24.272 1.00 77.94 104 SER A C 1
ATOM 800 O O . SER A 1 104 ? 11.496 -15.799 -24.571 1.00 77.94 104 SER A O 1
ATOM 802 N N . LEU A 1 105 ? 9.920 -17.127 -23.656 1.00 75.38 105 LEU A N 1
ATOM 803 C CA . LEU A 1 105 ? 9.039 -16.040 -23.213 1.00 75.38 105 LEU A CA 1
ATOM 804 C C . LEU A 1 105 ? 9.729 -15.165 -22.165 1.00 75.38 105 LEU A C 1
ATOM 806 O O . LEU A 1 105 ? 9.746 -13.947 -22.311 1.00 75.38 105 LEU A O 1
ATOM 810 N N . GLU A 1 106 ? 10.354 -15.782 -21.157 1.00 79.50 106 GLU A N 1
ATOM 811 C CA . GLU A 1 106 ? 11.158 -15.082 -20.152 1.00 79.50 106 GLU A CA 1
ATOM 812 C C . GLU A 1 106 ? 12.265 -14.263 -20.814 1.00 79.50 106 GLU A C 1
ATOM 814 O O . GLU A 1 106 ? 12.390 -13.075 -20.536 1.00 79.50 106 GLU A O 1
ATOM 819 N N . HIS A 1 107 ? 13.036 -14.854 -21.729 1.00 78.00 107 HIS A N 1
ATOM 820 C CA . HIS A 1 107 ? 14.120 -14.141 -22.400 1.00 78.00 107 HIS A CA 1
ATOM 821 C C . HIS A 1 107 ? 13.618 -12.930 -23.197 1.00 78.00 107 HIS A C 1
ATOM 823 O O . HIS A 1 107 ? 14.154 -11.834 -23.044 1.00 78.00 107 HIS A O 1
ATOM 829 N N . HIS A 1 108 ? 12.570 -13.091 -24.008 1.00 72.62 108 HIS A N 1
ATOM 830 C CA . HIS A 1 108 ? 12.019 -11.989 -24.799 1.00 72.62 108 HIS A CA 1
ATOM 831 C C . HIS A 1 108 ? 11.422 -10.880 -23.932 1.00 72.62 108 HIS A C 1
ATOM 833 O O . HIS A 1 108 ? 11.608 -9.700 -24.228 1.00 72.62 108 HIS A O 1
ATOM 839 N N . LEU A 1 109 ? 10.739 -11.253 -22.852 1.00 73.00 109 LEU A N 1
ATOM 840 C CA . LEU A 1 109 ? 10.064 -10.320 -21.963 1.00 73.00 109 LEU A CA 1
ATOM 841 C C . LEU A 1 109 ? 11.049 -9.568 -21.054 1.00 73.00 109 LEU A C 1
ATOM 843 O O . LEU A 1 109 ? 10.878 -8.380 -20.783 1.00 73.00 109 LEU A O 1
ATOM 847 N N . LEU A 1 110 ? 12.103 -10.247 -20.602 1.00 76.06 110 LEU A N 1
ATOM 848 C CA . LEU A 1 110 ? 13.077 -9.708 -19.657 1.00 76.06 110 LEU A CA 1
ATOM 849 C C . LEU A 1 110 ? 14.301 -9.087 -20.325 1.00 76.06 110 LEU A C 1
ATOM 851 O O . LEU A 1 110 ? 14.985 -8.287 -19.687 1.00 76.06 110 LEU A O 1
ATOM 855 N N . SER A 1 111 ? 14.600 -9.408 -21.587 1.00 74.88 111 SER A N 1
ATOM 856 C CA . SER A 1 111 ? 15.752 -8.828 -22.287 1.00 74.88 111 SER A CA 1
ATOM 857 C C . SER A 1 111 ? 15.738 -7.293 -22.265 1.00 74.88 111 SER A C 1
ATOM 859 O O . SER A 1 111 ? 16.759 -6.735 -21.870 1.00 74.88 111 SER A O 1
ATOM 861 N N . PRO A 1 112 ? 14.631 -6.584 -22.575 1.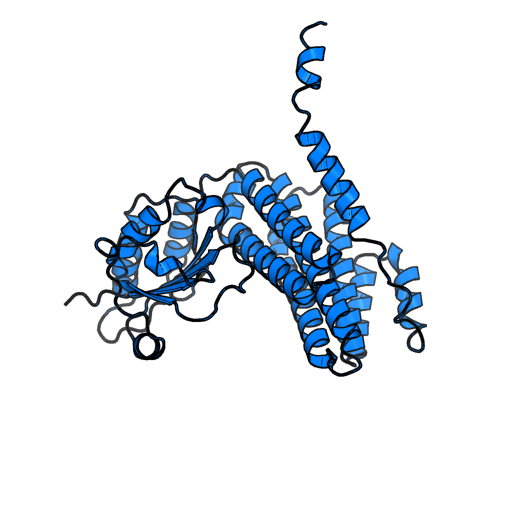00 70.12 112 PRO A N 1
ATOM 862 C CA . PRO A 1 112 ? 14.620 -5.118 -22.547 1.00 70.12 112 PRO A CA 1
ATOM 863 C C . PRO A 1 112 ? 14.911 -4.542 -21.156 1.00 70.12 112 PRO A C 1
ATOM 865 O O . PRO A 1 112 ? 15.573 -3.513 -21.027 1.00 70.12 112 PRO A O 1
ATOM 868 N N . LEU A 1 113 ? 14.449 -5.228 -20.110 1.00 70.94 113 LEU A N 1
ATOM 869 C CA . LEU A 1 113 ? 14.657 -4.847 -18.717 1.00 70.94 113 LEU A CA 1
ATOM 870 C C . LEU A 1 113 ? 16.120 -5.082 -18.292 1.00 70.94 113 LEU A C 1
ATOM 872 O O . LEU A 1 113 ? 16.809 -4.198 -17.777 1.00 70.94 113 LEU A O 1
ATOM 876 N N . THR A 1 114 ? 16.647 -6.262 -18.586 1.00 67.75 114 THR A N 1
ATOM 877 C CA . THR A 1 114 ? 18.011 -6.655 -18.214 1.00 67.75 114 THR A CA 1
ATOM 878 C C . THR A 1 114 ? 19.109 -5.932 -19.000 1.00 67.75 114 THR A C 1
ATOM 880 O O . THR A 1 114 ? 20.257 -5.939 -18.558 1.00 67.75 114 THR A O 1
ATOM 883 N N . THR A 1 115 ? 18.807 -5.268 -20.121 1.00 67.06 115 THR A N 1
ATOM 884 C CA . THR A 1 115 ? 19.814 -4.534 -20.910 1.00 67.06 115 THR A CA 1
ATOM 885 C C . THR A 1 115 ? 19.714 -3.016 -20.782 1.00 67.06 115 THR A C 1
ATOM 887 O O . THR A 1 115 ? 20.738 -2.343 -20.879 1.00 67.06 115 THR A O 1
ATOM 890 N N . ALA A 1 116 ? 18.529 -2.451 -20.527 1.00 66.31 116 ALA A N 1
ATOM 891 C CA . ALA A 1 116 ? 18.358 -1.001 -20.442 1.00 66.31 116 ALA A CA 1
ATOM 892 C C . ALA A 1 116 ? 18.943 -0.407 -19.145 1.00 66.31 116 ALA A C 1
ATOM 894 O O . ALA A 1 116 ? 18.840 -0.996 -18.062 1.00 66.31 116 ALA A O 1
ATOM 895 N N . LEU A 1 117 ? 19.554 0.777 -19.250 1.00 60.59 117 LEU A N 1
ATOM 896 C CA . LEU A 1 117 ? 19.903 1.622 -18.105 1.00 60.59 117 LEU A CA 1
ATOM 897 C C . LEU A 1 117 ? 18.644 2.387 -17.691 1.00 60.59 117 LEU A C 1
ATOM 899 O O . LEU A 1 117 ? 18.305 3.400 -18.295 1.00 60.59 117 LEU A O 1
ATOM 903 N N . LEU A 1 118 ? 17.921 1.863 -16.707 1.00 60.94 118 LEU A N 1
ATOM 904 C CA . LEU A 1 118 ? 16.696 2.479 -16.202 1.00 60.94 118 LEU A CA 1
ATOM 905 C C . LEU A 1 118 ? 16.959 3.206 -14.888 1.00 60.94 118 LEU A C 1
ATOM 907 O O . LEU A 1 118 ? 17.815 2.783 -14.110 1.00 60.94 118 LEU A O 1
ATOM 911 N N . ALA A 1 119 ? 16.193 4.271 -14.628 1.00 57.03 119 ALA A N 1
ATOM 912 C CA . ALA A 1 119 ? 16.163 4.903 -13.312 1.00 57.03 119 ALA A CA 1
ATOM 913 C C . ALA A 1 119 ? 15.762 3.867 -12.285 1.00 57.03 119 ALA A C 1
ATOM 915 O O . ALA A 1 119 ? 14.667 3.316 -12.389 1.00 57.03 119 ALA A O 1
ATOM 916 N N . PRO A 1 120 ? 16.577 3.643 -11.256 1.00 52.59 120 PRO A N 1
ATOM 917 C CA . PRO A 1 120 ? 16.230 2.667 -10.245 1.00 52.59 120 PRO A CA 1
ATOM 918 C C . PRO A 1 120 ? 15.153 3.231 -9.277 1.00 52.59 120 PRO A C 1
ATOM 920 O O . PRO A 1 120 ? 14.708 2.554 -8.365 1.00 52.59 120 PRO A O 1
ATOM 923 N N . THR A 1 121 ? 14.714 4.484 -9.446 1.00 55.94 121 THR A N 1
ATOM 924 C CA . THR A 1 121 ? 14.024 5.283 -8.417 1.00 55.94 121 THR A CA 1
ATOM 925 C C . THR A 1 121 ? 12.496 5.233 -8.438 1.00 55.94 121 THR A C 1
ATOM 927 O O . THR A 1 121 ? 11.871 5.829 -7.562 1.00 55.94 121 THR A O 1
ATOM 930 N N . PHE A 1 122 ? 11.885 4.587 -9.433 1.00 58.44 122 PHE A N 1
ATOM 931 C CA . PHE A 1 122 ? 10.455 4.769 -9.695 1.00 58.44 122 PHE A CA 1
ATOM 932 C C . PHE A 1 122 ? 9.610 3.502 -9.616 1.00 58.44 122 PHE A C 1
ATOM 934 O O . PHE A 1 122 ? 8.394 3.619 -9.486 1.00 58.44 122 PHE A O 1
ATOM 941 N N . PHE A 1 123 ? 10.197 2.309 -9.718 1.00 67.38 123 PHE A N 1
ATOM 942 C CA . PHE A 1 123 ? 9.402 1.100 -9.877 1.00 67.38 123 PHE A CA 1
ATOM 943 C C . PHE A 1 123 ? 9.912 -0.081 -9.068 1.00 67.38 123 PHE A C 1
ATOM 945 O O . PHE A 1 123 ? 11.105 -0.368 -9.011 1.00 67.38 123 PHE A O 1
ATOM 952 N N . GLY A 1 124 ? 8.959 -0.782 -8.474 1.00 69.38 124 GLY A N 1
ATOM 953 C CA . GLY A 1 124 ? 9.162 -2.059 -7.829 1.00 69.38 124 GLY A CA 1
ATOM 954 C C . GLY A 1 124 ? 8.875 -3.237 -8.745 1.00 69.38 124 GLY A C 1
ATOM 955 O O . GLY A 1 124 ? 7.950 -3.153 -9.545 1.00 69.38 124 GLY A O 1
ATOM 956 N N . VAL A 1 125 ? 9.617 -4.341 -8.620 1.00 75.44 125 VAL A N 1
ATOM 957 C CA . VAL A 1 125 ? 9.270 -5.608 -9.290 1.00 75.44 125 VAL A CA 1
ATOM 958 C C . VAL A 1 125 ? 8.656 -6.551 -8.268 1.00 75.44 125 VAL A C 1
ATOM 960 O O . VAL A 1 125 ? 9.335 -7.016 -7.346 1.00 75.44 125 VAL A O 1
ATOM 963 N N . GLU A 1 126 ? 7.365 -6.823 -8.432 1.00 74.88 126 GLU A N 1
ATOM 964 C CA . GLU A 1 126 ? 6.640 -7.727 -7.549 1.00 74.88 126 GLU A CA 1
ATOM 965 C C . GLU A 1 126 ? 7.106 -9.177 -7.752 1.00 74.88 126 GLU A C 1
ATOM 967 O O . GLU A 1 126 ? 7.375 -9.594 -8.887 1.00 74.88 126 GLU A O 1
ATOM 972 N N . PRO A 1 127 ? 7.197 -9.976 -6.674 1.00 67.81 127 PRO A N 1
ATOM 973 C CA . PRO A 1 127 ? 7.449 -11.403 -6.794 1.00 67.81 127 PRO A CA 1
ATOM 974 C C . PRO A 1 127 ? 6.390 -12.062 -7.682 1.00 67.81 127 PRO A C 1
ATOM 976 O O . PRO A 1 127 ? 5.193 -11.860 -7.492 1.00 67.81 127 PRO A O 1
ATOM 979 N N . SER A 1 128 ? 6.823 -12.887 -8.633 1.00 72.50 128 SER A N 1
ATOM 980 C CA . SER A 1 128 ? 5.916 -13.624 -9.509 1.00 72.50 128 SER A CA 1
ATOM 981 C C . SER A 1 128 ? 6.338 -15.076 -9.621 1.00 72.50 128 SER A C 1
ATOM 983 O O . SER A 1 128 ? 7.501 -15.376 -9.878 1.00 72.50 128 SER A O 1
ATOM 985 N N . ALA A 1 129 ? 5.364 -15.977 -9.486 1.00 73.81 129 ALA A N 1
ATOM 986 C CA . ALA A 1 129 ? 5.548 -17.402 -9.745 1.00 73.81 129 ALA A CA 1
ATOM 987 C C . ALA A 1 129 ? 5.732 -17.717 -11.243 1.00 73.81 129 ALA A C 1
ATOM 989 O O . ALA A 1 129 ? 6.081 -18.840 -11.594 1.00 73.81 129 ALA A O 1
ATOM 990 N N . SER A 1 130 ? 5.480 -16.743 -12.127 1.00 76.50 130 SER A N 1
ATOM 991 C CA . SER A 1 130 ? 5.542 -16.929 -13.583 1.00 76.50 130 SER A CA 1
ATOM 992 C C . SER A 1 130 ? 6.952 -16.803 -14.158 1.00 76.50 130 SER A C 1
ATOM 994 O O . SER A 1 130 ? 7.164 -17.183 -15.305 1.00 76.50 130 SER A O 1
ATOM 996 N N . ILE A 1 131 ? 7.899 -16.252 -13.395 1.00 78.06 131 ILE A N 1
ATOM 997 C CA . ILE A 1 131 ? 9.300 -16.104 -13.801 1.00 78.06 131 ILE A CA 1
ATOM 998 C C . ILE A 1 131 ? 10.205 -16.864 -12.839 1.00 78.06 131 ILE A C 1
ATOM 1000 O O . ILE A 1 131 ? 9.877 -17.026 -11.661 1.00 78.06 131 ILE A O 1
ATOM 1004 N N . SER A 1 132 ? 11.366 -17.311 -13.318 1.00 80.94 132 SER A N 1
ATOM 1005 C CA . SER A 1 132 ? 12.322 -17.981 -12.437 1.00 80.94 132 SER A CA 1
ATOM 1006 C C . SER A 1 132 ? 12.743 -17.088 -11.246 1.00 80.94 132 SER A C 1
ATOM 1008 O O . SER A 1 132 ? 12.939 -15.876 -11.415 1.00 80.94 132 SER A O 1
ATOM 1010 N N . PRO A 1 133 ? 12.956 -17.659 -10.040 1.00 78.50 133 PRO A N 1
ATOM 1011 C CA . PRO A 1 133 ? 13.402 -16.897 -8.869 1.00 78.50 133 PRO A CA 1
ATOM 1012 C C . PRO A 1 133 ? 14.711 -16.133 -9.105 1.00 78.50 133 PRO A C 1
ATOM 1014 O O . PRO A 1 133 ? 14.891 -15.026 -8.603 1.00 78.50 133 PRO A O 1
ATOM 1017 N N . THR A 1 134 ? 15.615 -16.701 -9.909 1.00 80.31 134 THR A N 1
ATOM 1018 C CA . THR A 1 134 ? 16.883 -16.068 -10.289 1.00 80.31 134 THR A CA 1
ATOM 1019 C C . THR A 1 134 ? 16.655 -14.798 -11.107 1.00 80.31 134 THR A C 1
ATOM 1021 O O . THR A 1 134 ? 17.291 -13.776 -10.839 1.00 80.31 134 THR A O 1
ATOM 1024 N N . HIS A 1 135 ? 15.723 -14.821 -12.064 1.00 79.38 135 HIS A N 1
ATOM 1025 C CA . HIS A 1 135 ? 15.365 -13.635 -12.838 1.00 79.38 135 HIS A CA 1
ATOM 1026 C C . HIS A 1 135 ? 14.672 -12.582 -11.973 1.00 79.38 135 HIS A C 1
ATOM 1028 O O . HIS A 1 135 ? 15.051 -11.414 -12.039 1.00 79.38 135 HIS A O 1
ATOM 1034 N N . ALA A 1 136 ? 13.728 -12.984 -11.118 1.00 78.00 136 ALA A N 1
ATOM 1035 C CA . ALA A 1 136 ? 13.066 -12.070 -10.188 1.00 78.00 136 ALA A CA 1
ATOM 1036 C C . ALA A 1 136 ? 14.081 -11.342 -9.289 1.00 78.00 136 ALA A C 1
ATOM 1038 O O . ALA A 1 136 ? 14.083 -10.113 -9.235 1.00 78.00 136 ALA A O 1
ATOM 1039 N N . ALA A 1 137 ? 15.005 -12.084 -8.669 1.00 75.31 137 ALA A N 1
ATOM 1040 C CA . ALA A 1 137 ? 16.062 -11.516 -7.834 1.00 75.31 137 ALA A CA 1
ATOM 1041 C C . ALA A 1 137 ? 16.987 -10.571 -8.620 1.00 75.31 137 ALA A C 1
ATOM 1043 O O . ALA A 1 137 ? 17.340 -9.501 -8.127 1.00 75.31 137 ALA A O 1
ATOM 1044 N N . THR A 1 138 ?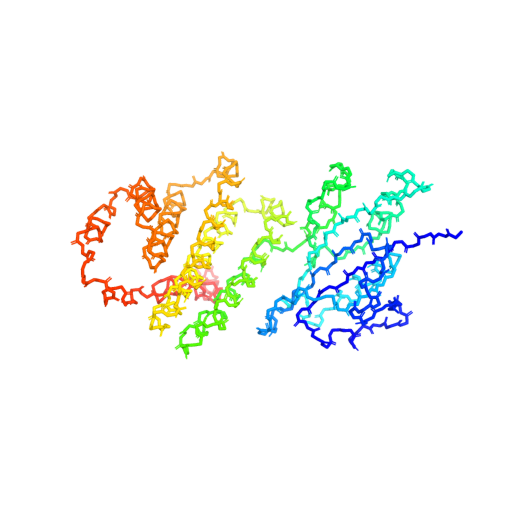 17.343 -10.929 -9.860 1.00 78.12 138 THR A N 1
ATOM 1045 C CA . THR A 1 138 ? 18.185 -10.088 -10.728 1.00 78.12 138 THR A CA 1
ATOM 1046 C C . THR A 1 138 ? 17.506 -8.760 -11.058 1.00 78.12 138 THR A C 1
ATOM 1048 O O . THR A 1 138 ? 18.134 -7.706 -10.972 1.00 78.12 138 THR A O 1
ATOM 1051 N N . LEU A 1 139 ? 16.221 -8.792 -11.423 1.00 77.25 139 LEU A N 1
ATOM 1052 C CA . LEU A 1 139 ? 15.450 -7.583 -11.724 1.00 77.25 139 LEU A CA 1
ATOM 1053 C C . LEU A 1 139 ? 15.297 -6.714 -10.478 1.00 77.25 139 LEU A C 1
ATOM 1055 O O . LEU A 1 139 ? 15.548 -5.515 -10.547 1.00 77.25 139 LEU A O 1
ATOM 1059 N N . GLN A 1 140 ? 14.956 -7.318 -9.336 1.00 75.81 140 GLN A N 1
ATOM 1060 C CA . GLN A 1 140 ? 14.878 -6.609 -8.062 1.00 75.81 140 GLN A CA 1
ATOM 1061 C C . GLN A 1 140 ? 16.208 -5.918 -7.759 1.00 75.81 140 GLN A C 1
ATOM 1063 O O . GLN A 1 140 ? 16.232 -4.702 -7.630 1.00 75.81 140 GLN A O 1
ATOM 1068 N N . GLN A 1 141 ? 17.331 -6.641 -7.769 1.00 73.44 141 GLN A N 1
ATOM 1069 C CA . GLN A 1 141 ? 18.650 -6.055 -7.517 1.00 73.44 141 GLN A CA 1
ATOM 1070 C C . GLN A 1 141 ? 18.990 -4.912 -8.484 1.00 73.44 141 GLN A C 1
ATOM 1072 O O . GLN A 1 141 ? 19.553 -3.900 -8.070 1.00 73.44 141 GLN A O 1
ATOM 1077 N N . ARG A 1 142 ? 18.648 -5.051 -9.768 1.00 73.56 142 ARG A N 1
ATOM 1078 C CA . ARG A 1 142 ? 18.919 -4.025 -10.782 1.00 73.56 142 ARG A CA 1
ATOM 1079 C C . ARG A 1 142 ? 18.104 -2.748 -10.562 1.00 73.56 142 ARG A C 1
ATOM 1081 O O . ARG A 1 142 ? 18.589 -1.665 -10.881 1.00 73.56 142 ARG A O 1
ATOM 1088 N N . TYR A 1 143 ? 16.891 -2.870 -10.029 1.00 70.31 143 TYR A N 1
ATOM 1089 C CA . TYR A 1 143 ? 15.946 -1.760 -9.874 1.00 70.31 143 TYR A CA 1
ATOM 1090 C C . TYR A 1 143 ? 15.710 -1.336 -8.427 1.00 70.31 143 TYR A C 1
ATOM 1092 O O . TYR A 1 143 ? 14.810 -0.554 -8.158 1.00 70.31 143 TYR A O 1
ATOM 1100 N N . VAL A 1 144 ? 16.557 -1.780 -7.500 1.00 63.00 144 VAL A N 1
ATOM 1101 C CA . VAL A 1 144 ? 16.464 -1.512 -6.053 1.00 63.00 144 VAL A CA 1
ATOM 1102 C C . VAL A 1 144 ? 16.596 -0.018 -5.669 1.00 63.00 144 VAL A C 1
ATOM 1104 O O . VAL A 1 144 ? 16.445 0.354 -4.506 1.00 63.00 144 VAL A O 1
ATOM 1107 N N . GLY A 1 145 ? 16.752 0.895 -6.629 1.00 58.41 145 GLY A N 1
ATOM 1108 C CA . GLY A 1 145 ? 16.873 2.331 -6.364 1.00 58.41 145 GLY A CA 1
ATOM 1109 C C . GLY A 1 145 ? 18.247 2.727 -5.857 1.00 58.41 145 GLY A C 1
ATOM 1110 O O . GLY A 1 145 ? 18.821 2.067 -5.004 1.00 58.41 145 GLY A O 1
ATOM 1111 N N . SER A 1 146 ? 18.756 3.864 -6.331 1.00 58.44 146 SER A N 1
ATOM 1112 C CA . SER A 1 146 ? 19.819 4.615 -5.649 1.00 58.44 146 SER A CA 1
ATOM 1113 C C . SER A 1 146 ? 19.233 5.700 -4.736 1.00 58.44 146 SER A C 1
ATOM 1115 O O . SER A 1 146 ? 19.917 6.669 -4.411 1.00 58.44 146 SER A O 1
ATOM 1117 N N . TYR A 1 147 ? 17.939 5.613 -4.413 1.00 63.81 147 TYR A N 1
ATOM 1118 C CA . TYR A 1 147 ? 17.268 6.599 -3.576 1.00 63.81 147 TYR A CA 1
ATOM 1119 C C . TYR A 1 147 ? 17.757 6.459 -2.135 1.00 63.81 147 TYR A C 1
ATOM 1121 O O . TYR A 1 147 ? 17.916 5.345 -1.631 1.00 63.81 147 TYR A O 1
ATOM 1129 N N . ALA A 1 148 ? 17.989 7.586 -1.465 1.00 69.94 148 ALA A N 1
ATOM 1130 C CA . ALA A 1 148 ? 18.400 7.557 -0.073 1.00 69.94 148 ALA A CA 1
ATOM 1131 C C . ALA A 1 148 ? 17.266 6.981 0.786 1.00 69.94 148 ALA A C 1
ATOM 1133 O O . ALA A 1 148 ? 16.107 7.384 0.664 1.00 69.94 148 ALA A O 1
ATOM 1134 N N . ALA A 1 149 ? 17.610 6.063 1.689 1.00 69.56 149 ALA A N 1
ATOM 1135 C CA . ALA A 1 149 ? 16.672 5.412 2.601 1.00 69.56 149 ALA A CA 1
ATOM 1136 C C . ALA A 1 149 ? 15.751 6.414 3.327 1.00 69.56 149 ALA A C 1
ATOM 1138 O O . ALA A 1 149 ? 14.535 6.223 3.393 1.00 69.56 149 ALA A O 1
ATOM 1139 N N . GLY A 1 150 ? 16.321 7.531 3.793 1.00 74.19 150 GLY A N 1
ATOM 1140 C CA . GLY A 1 150 ? 15.583 8.597 4.471 1.00 74.19 150 GLY A CA 1
ATOM 1141 C C . GLY A 1 150 ? 14.522 9.285 3.606 1.00 74.19 150 GLY A C 1
ATOM 1142 O O . GLY A 1 150 ? 13.507 9.732 4.135 1.00 74.19 150 GLY A O 1
ATOM 1143 N N . ASP A 1 151 ? 14.686 9.341 2.283 1.00 79.00 151 ASP A N 1
ATOM 1144 C CA . ASP A 1 151 ? 13.725 10.019 1.407 1.00 79.00 151 ASP A CA 1
ATOM 1145 C C . ASP A 1 151 ? 12.457 9.185 1.179 1.00 79.00 151 ASP A C 1
ATOM 1147 O O . ASP A 1 151 ? 11.359 9.744 1.111 1.00 79.00 151 ASP A O 1
ATOM 1151 N N . HIS A 1 152 ? 12.570 7.851 1.158 1.00 80.38 152 HIS A N 1
ATOM 1152 C CA . HIS A 1 152 ? 11.398 6.969 1.171 1.00 80.38 152 HIS A CA 1
ATOM 1153 C C . HIS A 1 152 ? 10.578 7.155 2.452 1.00 80.38 152 HIS A C 1
ATOM 1155 O O . HIS A 1 152 ? 9.353 7.270 2.390 1.00 80.38 152 HIS A O 1
ATOM 1161 N N . LEU A 1 153 ? 11.244 7.248 3.606 1.00 83.69 153 LEU A N 1
ATOM 1162 C CA . LEU A 1 153 ? 10.578 7.452 4.894 1.00 83.69 153 LEU A CA 1
ATOM 1163 C C . LEU A 1 153 ? 9.901 8.823 4.978 1.00 83.69 153 LEU A C 1
ATOM 1165 O O . LEU A 1 153 ? 8.736 8.902 5.365 1.00 83.69 153 LEU A O 1
ATOM 1169 N N . LYS A 1 154 ? 10.576 9.891 4.533 1.00 83.06 154 LYS A N 1
ATOM 1170 C CA . LYS A 1 154 ? 9.988 11.239 4.446 1.00 83.06 154 LYS A CA 1
ATOM 1171 C C . LYS A 1 154 ? 8.761 11.268 3.541 1.00 83.06 154 LYS A C 1
ATOM 1173 O O . LYS A 1 154 ? 7.757 11.889 3.888 1.00 83.06 154 LYS A O 1
ATOM 1178 N N . LYS A 1 155 ? 8.809 10.584 2.392 1.00 84.12 155 LYS A N 1
ATOM 1179 C CA . LYS A 1 155 ? 7.653 10.475 1.493 1.00 84.12 155 LYS A CA 1
ATOM 1180 C C . LYS A 1 155 ? 6.502 9.728 2.164 1.00 84.12 155 LYS A C 1
ATOM 1182 O O . LYS A 1 155 ? 5.379 10.220 2.136 1.00 84.12 155 LYS A O 1
ATOM 1187 N N . LEU A 1 156 ? 6.773 8.603 2.825 1.00 87.00 156 LEU A N 1
ATOM 1188 C CA . LEU A 1 156 ? 5.752 7.844 3.551 1.00 87.00 156 LEU A CA 1
ATOM 1189 C C . LEU A 1 156 ? 5.095 8.684 4.662 1.00 87.00 156 LEU A C 1
ATOM 1191 O O . LEU A 1 156 ? 3.870 8.711 4.767 1.00 87.00 156 LEU A O 1
ATOM 1195 N N . GLN A 1 157 ? 5.890 9.437 5.426 1.00 88.31 157 GLN A N 1
ATOM 1196 C CA . GLN A 1 157 ? 5.390 10.392 6.421 1.00 88.31 157 GLN A CA 1
ATOM 1197 C C . GLN A 1 157 ? 4.549 11.504 5.784 1.00 88.31 157 GLN A C 1
ATOM 1199 O O . GLN A 1 157 ? 3.488 11.846 6.297 1.00 88.31 157 GLN A O 1
ATOM 1204 N N . SER A 1 158 ? 4.978 12.051 4.643 1.00 85.44 158 SER A N 1
ATOM 1205 C CA . SER A 1 158 ? 4.206 13.059 3.910 1.00 85.44 158 SER A CA 1
ATOM 1206 C C . SER A 1 158 ? 2.830 12.535 3.490 1.00 85.44 158 SER A C 1
ATOM 1208 O O . SER A 1 158 ? 1.840 13.255 3.608 1.00 85.44 158 SER A O 1
ATOM 1210 N N . LEU A 1 159 ? 2.745 11.281 3.032 1.00 85.88 159 LEU A N 1
ATOM 1211 C CA . LEU A 1 159 ? 1.468 10.642 2.694 1.00 85.88 159 LEU A CA 1
ATOM 1212 C C . LEU A 1 159 ? 0.583 10.463 3.931 1.00 85.88 159 LEU A C 1
ATOM 1214 O O . LEU A 1 159 ? -0.616 10.741 3.877 1.00 85.88 159 LEU A O 1
ATOM 1218 N N . GLN A 1 160 ? 1.180 10.058 5.056 1.00 88.94 160 GLN A N 1
ATOM 1219 C CA . GLN A 1 160 ? 0.482 9.958 6.336 1.00 88.94 160 GLN A CA 1
ATOM 1220 C C . GLN A 1 160 ? -0.091 11.318 6.766 1.00 88.94 160 GLN A C 1
ATOM 1222 O O . GLN A 1 160 ? -1.255 11.395 7.156 1.00 88.94 160 GLN A O 1
ATOM 1227 N N . PHE A 1 161 ? 0.680 12.405 6.649 1.00 86.88 161 PHE A N 1
ATOM 1228 C CA . PHE A 1 161 ? 0.198 13.752 6.970 1.00 86.88 161 PHE A CA 1
ATOM 1229 C C . PHE A 1 161 ? -0.961 14.190 6.073 1.00 86.88 161 PHE A C 1
ATOM 1231 O O . PHE A 1 161 ? -1.941 14.730 6.580 1.00 86.88 161 PHE A O 1
ATOM 1238 N N . GLY A 1 162 ? -0.912 13.869 4.776 1.00 85.25 162 GLY A N 1
ATOM 1239 C CA . GLY A 1 162 ? -2.033 14.122 3.870 1.00 85.25 162 GLY A CA 1
ATOM 1240 C C . GLY A 1 162 ? -3.331 13.445 4.327 1.00 85.25 162 GLY A C 1
ATOM 1241 O O . GLY A 1 162 ? -4.400 14.047 4.251 1.00 85.25 162 GLY A O 1
ATOM 1242 N N . ALA A 1 163 ? -3.257 12.223 4.867 1.00 88.12 163 ALA A N 1
ATOM 1243 C CA . ALA A 1 163 ? -4.418 11.545 5.447 1.00 88.12 163 ALA A CA 1
ATOM 1244 C C . ALA A 1 163 ? -4.899 12.215 6.747 1.00 88.12 163 ALA A C 1
ATOM 1246 O O . ALA A 1 163 ? -6.101 12.397 6.948 1.00 88.12 163 ALA A O 1
ATOM 1247 N N . VAL A 1 164 ? -3.972 12.630 7.615 1.00 88.12 164 VAL A N 1
ATOM 1248 C CA . VAL A 1 164 ? -4.283 13.342 8.864 1.00 88.12 164 VAL A CA 1
ATOM 1249 C C . VAL A 1 164 ? -5.035 14.647 8.602 1.00 88.12 164 VAL A C 1
ATOM 1251 O O . VAL A 1 164 ? -6.006 14.930 9.305 1.00 88.12 164 VAL A O 1
ATOM 1254 N N . ASP A 1 165 ? -4.641 15.423 7.596 1.00 87.25 165 ASP A N 1
ATOM 1255 C CA . ASP A 1 165 ? -5.319 16.677 7.247 1.00 87.25 165 ASP A CA 1
ATOM 1256 C C . ASP A 1 165 ? -6.790 16.431 6.857 1.00 87.25 165 ASP A C 1
ATOM 1258 O O . ASP A 1 165 ? -7.697 17.169 7.259 1.00 87.25 165 ASP A O 1
ATOM 1262 N N . LYS A 1 166 ? -7.065 15.326 6.150 1.00 87.38 166 LYS A N 1
ATOM 1263 C CA . LYS A 1 166 ? -8.438 14.891 5.838 1.00 87.38 166 LYS A CA 1
ATOM 1264 C C . LYS A 1 166 ? -9.200 14.461 7.101 1.00 87.38 166 LYS A C 1
ATOM 1266 O O . LYS A 1 166 ? -10.373 14.795 7.245 1.00 87.38 166 LYS A O 1
ATOM 1271 N N . VAL A 1 167 ? -8.545 13.800 8.063 1.00 88.44 167 VAL A N 1
ATOM 1272 C CA . VAL A 1 167 ? -9.161 13.476 9.368 1.00 88.44 167 VAL A CA 1
ATOM 1273 C C . VAL A 1 167 ? -9.548 14.744 10.133 1.00 88.44 167 VAL A C 1
ATOM 1275 O O . VAL A 1 167 ? -10.644 14.816 10.683 1.00 88.44 167 VAL A O 1
ATOM 1278 N N . GLN A 1 168 ? -8.680 15.759 10.159 1.00 88.31 168 GLN A N 1
ATOM 1279 C CA . GLN A 1 168 ? -8.928 17.014 10.884 1.00 88.31 168 GLN A CA 1
ATOM 1280 C C . GLN A 1 168 ? -10.118 17.802 10.328 1.00 88.31 168 GLN A C 1
ATOM 1282 O O . GLN A 1 168 ? -10.790 18.509 11.075 1.00 88.31 168 GLN A O 1
ATOM 1287 N N . THR A 1 169 ? -10.390 17.659 9.033 1.00 89.50 169 THR A N 1
ATOM 1288 C CA . THR A 1 169 ? -11.537 18.281 8.358 1.00 89.50 169 THR A CA 1
ATOM 1289 C C . THR A 1 169 ? -12.808 17.426 8.419 1.00 89.50 169 THR A C 1
ATOM 1291 O O . THR A 1 169 ? -13.839 17.832 7.891 1.00 89.50 169 THR A O 1
ATOM 1294 N N . GLY A 1 170 ? -12.763 16.255 9.067 1.00 87.44 170 GLY A N 1
ATOM 1295 C CA . GLY A 1 170 ? -13.890 15.321 9.158 1.00 87.44 170 GLY A CA 1
ATOM 1296 C C . GLY A 1 170 ? -14.154 14.526 7.874 1.00 87.44 170 GLY A C 1
ATOM 1297 O O . GLY A 1 170 ? -15.120 13.768 7.813 1.00 87.44 170 GLY A O 1
ATOM 1298 N N . ALA A 1 171 ? -13.297 14.649 6.857 1.00 89.62 171 ALA A N 1
ATOM 1299 C CA . ALA A 1 171 ? -13.400 13.932 5.589 1.00 89.62 171 ALA A CA 1
ATOM 1300 C C . ALA A 1 171 ? -12.876 12.489 5.723 1.00 89.62 171 ALA A C 1
ATOM 1302 O O . ALA A 1 171 ? -11.896 12.101 5.085 1.00 89.62 171 ALA A O 1
ATOM 1303 N N . PHE A 1 172 ? -13.516 11.689 6.581 1.00 91.00 172 PHE A N 1
ATOM 1304 C CA . PHE A 1 172 ? -13.045 10.347 6.929 1.00 91.00 172 PHE A CA 1
ATOM 1305 C C . PHE A 1 172 ? -12.894 9.391 5.731 1.00 91.00 172 PHE A C 1
ATOM 1307 O O . PHE A 1 172 ? -11.859 8.730 5.677 1.00 91.00 172 PHE A O 1
ATOM 1314 N N . PRO A 1 173 ? -13.814 9.320 4.743 1.00 91.12 173 PRO A N 1
ATOM 1315 C CA . PRO A 1 173 ? -13.611 8.464 3.569 1.00 91.12 173 PRO A CA 1
ATOM 1316 C C . PRO A 1 173 ? -12.340 8.827 2.788 1.00 91.12 173 PRO A C 1
ATOM 1318 O O . PRO A 1 173 ? -11.492 7.974 2.550 1.00 91.12 173 PRO A O 1
ATOM 1321 N N . ALA A 1 174 ? -12.128 10.120 2.521 1.00 88.88 174 ALA A N 1
ATOM 1322 C CA . ALA A 1 174 ? -10.917 10.595 1.851 1.00 88.88 174 ALA A CA 1
ATOM 1323 C C . ALA A 1 174 ? -9.645 10.322 2.676 1.00 88.88 174 ALA A C 1
ATOM 1325 O O . ALA A 1 174 ? -8.588 10.027 2.121 1.00 88.88 174 ALA A O 1
ATOM 1326 N N . ALA A 1 175 ? -9.729 10.395 4.009 1.00 91.00 175 ALA A N 1
ATOM 1327 C CA . ALA A 1 175 ? -8.626 9.999 4.879 1.00 91.00 175 ALA A CA 1
ATOM 1328 C C . ALA A 1 175 ? -8.315 8.496 4.771 1.00 91.00 175 ALA A C 1
ATOM 1330 O O . ALA A 1 175 ? -7.144 8.121 4.723 1.00 91.00 175 ALA A O 1
ATOM 1331 N N . ALA A 1 176 ? -9.340 7.637 4.713 1.00 91.69 176 ALA A N 1
ATOM 1332 C CA . ALA A 1 176 ? -9.172 6.192 4.565 1.00 91.69 176 ALA A CA 1
ATOM 1333 C C . ALA A 1 176 ? -8.480 5.833 3.240 1.00 91.69 176 ALA A C 1
ATOM 1335 O O . ALA A 1 176 ? -7.586 4.982 3.236 1.00 91.69 176 ALA A O 1
ATOM 1336 N N . ASP A 1 177 ? -8.837 6.523 2.153 1.00 88.00 177 ASP A N 1
ATOM 1337 C CA . ASP A 1 177 ? -8.209 6.363 0.837 1.00 88.00 177 ASP A CA 1
ATOM 1338 C C . ASP A 1 177 ? -6.749 6.825 0.846 1.00 88.00 177 ASP A C 1
ATOM 1340 O O . ASP A 1 177 ? -5.859 6.120 0.365 1.00 88.00 177 ASP A O 1
ATOM 1344 N N . ARG A 1 178 ? -6.457 7.970 1.476 1.00 87.50 178 ARG A N 1
ATOM 1345 C CA . ARG A 1 178 ? -5.079 8.465 1.616 1.00 87.50 178 ARG A CA 1
ATOM 1346 C C . ARG A 1 178 ? -4.204 7.535 2.450 1.00 87.50 178 ARG A C 1
ATOM 1348 O O . ARG A 1 178 ? -3.062 7.278 2.066 1.00 87.50 178 ARG A O 1
ATOM 1355 N N . TYR A 1 179 ? -4.728 6.971 3.538 1.00 92.44 179 TYR A N 1
ATOM 1356 C CA . TYR A 1 179 ? -3.997 5.941 4.271 1.00 92.44 179 TYR A CA 1
ATOM 1357 C C . TYR A 1 179 ? -3.789 4.678 3.431 1.00 92.44 179 TYR A C 1
ATOM 1359 O O . TYR A 1 179 ? -2.697 4.119 3.467 1.00 92.44 179 TYR A O 1
ATOM 1367 N N . LEU A 1 180 ? -4.775 4.246 2.637 1.00 89.94 180 LEU A N 1
ATOM 1368 C CA . LEU A 1 180 ? -4.609 3.097 1.741 1.00 89.94 180 LEU A CA 1
ATOM 1369 C C . LEU A 1 180 ? -3.480 3.333 0.727 1.00 89.94 180 LEU A C 1
ATOM 1371 O O . LEU A 1 180 ? -2.664 2.444 0.493 1.00 89.94 180 LEU A O 1
ATOM 1375 N N . MET A 1 181 ? -3.373 4.542 0.169 1.00 84.75 181 MET A N 1
ATOM 1376 C CA . MET A 1 181 ? -2.247 4.912 -0.696 1.00 84.75 181 MET A CA 1
ATOM 1377 C C . MET A 1 181 ? -0.906 4.855 0.045 1.00 84.75 181 MET A C 1
ATOM 1379 O O . MET A 1 181 ? 0.074 4.357 -0.507 1.00 84.75 181 MET A O 1
ATOM 1383 N N . ALA A 1 182 ? -0.856 5.330 1.292 1.00 89.38 182 ALA A N 1
ATOM 1384 C CA . ALA A 1 182 ? 0.347 5.254 2.118 1.00 89.38 182 ALA A CA 1
ATOM 1385 C C . ALA A 1 182 ? 0.759 3.796 2.401 1.00 89.38 182 ALA A C 1
ATOM 1387 O O . ALA A 1 182 ? 1.941 3.475 2.298 1.00 89.38 182 ALA A O 1
ATOM 1388 N N . ILE A 1 183 ? -0.202 2.899 2.665 1.00 90.81 183 ILE A N 1
ATOM 1389 C CA . ILE A 1 183 ? 0.036 1.449 2.812 1.00 90.81 183 ILE A CA 1
ATOM 1390 C C . ILE A 1 183 ? 0.645 0.875 1.532 1.00 90.81 183 ILE A C 1
ATOM 1392 O O . ILE A 1 183 ? 1.685 0.219 1.584 1.00 90.81 183 ILE A O 1
ATOM 1396 N N . ARG A 1 184 ? 0.045 1.164 0.369 1.00 84.94 184 ARG A N 1
ATOM 1397 C CA . ARG A 1 184 ? 0.562 0.684 -0.923 1.00 84.94 184 ARG A CA 1
ATOM 1398 C C . ARG A 1 184 ? 1.992 1.169 -1.169 1.00 84.94 184 ARG A C 1
ATOM 1400 O O . ARG A 1 184 ? 2.839 0.383 -1.584 1.00 84.94 184 ARG A O 1
ATOM 1407 N N . PHE A 1 185 ? 2.290 2.432 -0.857 1.00 85.81 185 PHE A N 1
ATOM 1408 C CA . PHE A 1 185 ? 3.655 2.946 -0.962 1.00 85.81 185 PHE A CA 1
ATOM 1409 C C . PHE A 1 185 ? 4.616 2.248 0.007 1.00 85.81 185 PHE A C 1
ATOM 1411 O O . PHE A 1 185 ? 5.712 1.870 -0.403 1.00 85.81 185 PHE A O 1
ATOM 1418 N N . ALA A 1 186 ? 4.208 2.016 1.258 1.00 87.81 186 ALA A N 1
ATOM 1419 C CA . ALA A 1 186 ? 5.017 1.269 2.217 1.00 87.81 186 ALA A CA 1
ATOM 1420 C C . ALA A 1 186 ? 5.364 -0.128 1.679 1.00 87.81 186 ALA A C 1
ATOM 1422 O O . ALA A 1 186 ? 6.529 -0.515 1.721 1.00 87.81 186 ALA A O 1
ATOM 1423 N N . HIS A 1 187 ? 4.397 -0.853 1.110 1.00 85.00 187 HIS A N 1
ATOM 1424 C CA . HIS A 1 187 ? 4.637 -2.176 0.520 1.00 85.00 187 HIS A CA 1
ATOM 1425 C C . HIS A 1 187 ? 5.645 -2.123 -0.632 1.00 85.00 187 HIS A C 1
ATOM 1427 O O . HIS A 1 187 ? 6.546 -2.955 -0.692 1.00 85.00 187 HIS A O 1
ATOM 1433 N N . VAL A 1 188 ? 5.560 -1.119 -1.512 1.00 79.50 188 VAL A N 1
ATOM 1434 C CA . VAL A 1 188 ? 6.562 -0.924 -2.575 1.00 79.50 188 VAL A CA 1
ATOM 1435 C C . VAL A 1 188 ? 7.956 -0.730 -1.974 1.00 79.50 188 VAL A C 1
ATOM 1437 O O . VAL A 1 188 ? 8.902 -1.394 -2.396 1.00 79.50 188 VAL A O 1
ATOM 1440 N N . VAL A 1 189 ? 8.086 0.115 -0.946 1.00 81.75 189 VAL A N 1
ATOM 1441 C CA . VAL A 1 189 ? 9.364 0.333 -0.249 1.00 81.75 189 VAL A CA 1
ATOM 1442 C C . VAL A 1 189 ? 9.894 -0.970 0.354 1.00 81.75 189 VAL A C 1
ATOM 1444 O O . VAL A 1 189 ? 11.067 -1.293 0.173 1.00 81.75 189 VAL A O 1
ATOM 1447 N N . TRP A 1 190 ? 9.041 -1.756 1.005 1.00 81.38 190 TRP A N 1
ATOM 1448 C CA . TRP A 1 190 ? 9.410 -3.050 1.579 1.00 81.38 190 TRP A CA 1
ATOM 1449 C C . TRP A 1 190 ? 9.859 -4.070 0.534 1.00 81.38 190 TRP A C 1
ATOM 1451 O O . TRP A 1 190 ? 10.893 -4.713 0.700 1.00 81.38 190 TRP A O 1
ATOM 1461 N N . HIS A 1 191 ? 9.110 -4.223 -0.552 1.00 75.69 191 HIS A N 1
ATOM 1462 C CA . HIS A 1 191 ? 9.424 -5.230 -1.560 1.00 75.69 191 HIS A CA 1
ATOM 1463 C C . HIS A 1 191 ? 10.639 -4.855 -2.407 1.00 75.69 191 HIS A C 1
ATOM 1465 O O . HIS A 1 191 ? 11.366 -5.737 -2.859 1.00 75.69 191 HIS A O 1
ATOM 1471 N N . CYS A 1 192 ? 10.869 -3.558 -2.613 1.00 72.62 192 CYS A N 1
ATOM 1472 C CA . CYS A 1 192 ? 11.738 -3.105 -3.698 1.00 72.62 192 CYS A CA 1
ATOM 1473 C C . CYS A 1 192 ? 12.937 -2.303 -3.208 1.00 72.62 192 CYS A C 1
ATOM 1475 O O . CYS A 1 192 ? 13.979 -2.318 -3.852 1.00 72.62 192 CYS A O 1
ATOM 1477 N N . HIS A 1 193 ? 12.826 -1.646 -2.054 1.00 75.69 193 HIS A N 1
ATOM 1478 C CA . HIS A 1 193 ? 13.858 -0.743 -1.540 1.00 75.69 193 HIS A CA 1
ATOM 1479 C C . HIS A 1 193 ? 14.399 -1.157 -0.168 1.00 75.69 193 HIS A C 1
ATOM 1481 O O . HIS A 1 193 ? 15.342 -0.541 0.325 1.00 75.69 193 HIS A O 1
ATOM 1487 N N . LEU A 1 194 ? 13.881 -2.232 0.439 1.00 78.38 194 LEU A N 1
ATOM 1488 C CA . LEU A 1 194 ? 14.332 -2.697 1.752 1.00 78.38 194 LEU A CA 1
ATOM 1489 C C . LEU A 1 194 ? 15.841 -2.950 1.796 1.00 78.38 194 LEU A C 1
ATOM 1491 O O . LEU A 1 194 ? 16.492 -2.586 2.771 1.00 78.38 194 LEU A O 1
ATOM 1495 N N . GLN A 1 195 ? 16.417 -3.542 0.747 1.00 73.25 195 GLN A N 1
ATOM 1496 C CA . GLN A 1 195 ? 17.860 -3.795 0.706 1.00 73.25 195 GLN A CA 1
ATOM 1497 C C . GLN A 1 195 ? 18.674 -2.494 0.653 1.00 73.25 195 GLN A C 1
ATOM 1499 O O . GLN A 1 195 ? 19.689 -2.401 1.339 1.00 73.25 195 GLN A O 1
ATOM 1504 N N . SER A 1 196 ? 18.200 -1.465 -0.058 1.00 70.19 196 SER A N 1
ATOM 1505 C CA . SER A 1 196 ? 18.817 -0.128 -0.046 1.00 70.19 196 SER A CA 1
ATOM 1506 C C . SER A 1 196 ? 18.756 0.519 1.334 1.00 70.19 196 SER A C 1
ATOM 1508 O O . SER A 1 196 ? 19.738 1.105 1.790 1.00 70.19 196 SER A O 1
ATOM 1510 N N . ILE A 1 197 ? 17.631 0.362 2.037 1.00 74.88 197 ILE A N 1
ATOM 1511 C CA . ILE A 1 197 ? 17.474 0.858 3.409 1.00 74.88 197 ILE A CA 1
ATOM 1512 C C . ILE A 1 197 ? 18.459 0.143 4.341 1.00 74.88 197 ILE A C 1
ATOM 1514 O O . ILE A 1 197 ? 19.210 0.801 5.058 1.00 74.88 197 ILE A O 1
ATOM 1518 N N . ARG A 1 198 ? 18.539 -1.191 4.257 1.00 74.31 198 ARG A N 1
ATOM 1519 C CA . ARG A 1 198 ? 19.455 -2.017 5.061 1.00 74.31 198 ARG A CA 1
ATOM 1520 C C . ARG A 1 198 ? 20.928 -1.711 4.819 1.00 74.31 198 ARG A C 1
ATOM 1522 O O . ARG A 1 198 ? 21.704 -1.739 5.769 1.00 74.31 198 ARG A O 1
ATOM 1529 N N . ALA A 1 199 ? 21.309 -1.481 3.563 1.00 68.12 199 ALA A N 1
ATOM 1530 C CA . ALA A 1 199 ? 22.687 -1.190 3.182 1.00 68.12 199 ALA A CA 1
ATOM 1531 C C . ALA A 1 199 ? 23.151 0.185 3.679 1.00 68.12 199 ALA A C 1
ATOM 1533 O O . ALA A 1 199 ? 24.347 0.382 3.880 1.00 68.12 199 ALA A O 1
ATOM 1534 N N . THR A 1 200 ? 22.213 1.117 3.873 1.00 66.56 200 THR A N 1
ATOM 1535 C CA . THR A 1 200 ? 22.511 2.477 4.328 1.00 66.56 200 THR A CA 1
ATOM 1536 C C . THR A 1 200 ? 22.533 2.542 5.853 1.00 66.56 200 THR A C 1
ATOM 1538 O O . THR A 1 200 ? 23.570 2.840 6.436 1.00 66.56 200 THR A O 1
ATOM 1541 N N . GLU A 1 201 ? 21.415 2.215 6.510 1.00 74.25 201 GLU A N 1
ATOM 1542 C CA . GLU A 1 201 ? 21.255 2.321 7.965 1.00 74.25 201 GLU A CA 1
ATOM 1543 C C . GLU A 1 201 ? 20.212 1.304 8.457 1.00 74.25 201 GLU A C 1
ATOM 1545 O O . GLU A 1 201 ? 19.014 1.451 8.212 1.00 74.25 201 GLU A O 1
ATOM 1550 N N . GLN A 1 202 ? 20.641 0.274 9.196 1.00 69.94 202 GLN A N 1
ATOM 1551 C CA . GLN A 1 202 ? 19.732 -0.773 9.695 1.00 69.94 202 GLN A CA 1
ATOM 1552 C C . GLN A 1 202 ? 18.602 -0.225 10.584 1.00 69.94 202 GLN A C 1
ATOM 1554 O O . GLN A 1 202 ? 17.483 -0.730 10.518 1.00 69.94 202 GLN A O 1
ATOM 1559 N N . MET A 1 203 ? 18.868 0.838 11.349 1.00 72.56 203 MET A N 1
ATOM 1560 C CA . MET A 1 203 ? 17.875 1.516 12.192 1.00 72.56 203 MET A CA 1
ATOM 1561 C C . MET A 1 203 ? 16.707 2.087 11.370 1.00 72.56 203 MET A C 1
ATOM 1563 O O . MET A 1 203 ? 15.568 2.093 11.815 1.00 72.56 203 MET A O 1
ATOM 1567 N N . LEU A 1 204 ? 16.919 2.493 10.115 1.00 79.94 204 LEU A N 1
ATOM 1568 C CA . LEU A 1 204 ? 15.828 3.010 9.279 1.00 79.94 204 LEU A CA 1
ATOM 1569 C C . LEU A 1 204 ? 14.804 1.933 8.895 1.00 79.94 204 LEU A C 1
ATOM 1571 O O . LEU A 1 204 ? 13.667 2.255 8.542 1.00 79.94 204 LEU A O 1
ATOM 1575 N N . VAL A 1 205 ? 15.166 0.651 9.006 1.00 81.00 205 VAL A N 1
ATOM 1576 C CA . VAL A 1 205 ? 14.218 -0.453 8.822 1.00 81.00 205 VAL A CA 1
ATOM 1577 C C . VAL A 1 205 ? 13.223 -0.516 9.981 1.00 81.00 205 VAL A C 1
ATOM 1579 O O . VAL A 1 205 ? 12.039 -0.758 9.739 1.00 81.00 205 VAL A O 1
ATOM 1582 N N . SER A 1 206 ? 13.658 -0.244 11.218 1.00 79.19 206 SER A N 1
ATOM 1583 C CA . SER A 1 206 ? 12.753 -0.161 12.373 1.00 79.19 206 SER A CA 1
ATOM 1584 C C . SER A 1 206 ? 11.771 1.001 12.191 1.00 79.19 206 SER A C 1
ATOM 1586 O O . SER A 1 206 ? 10.567 0.838 12.378 1.00 79.19 206 SER A O 1
ATOM 1588 N N . VAL A 1 207 ? 12.245 2.145 11.691 1.00 84.56 207 VAL A N 1
ATOM 1589 C CA . VAL A 1 207 ? 11.396 3.305 11.387 1.00 84.56 207 VAL A CA 1
ATOM 1590 C C . VAL A 1 207 ? 10.354 2.973 10.316 1.00 84.56 207 VAL A C 1
ATOM 1592 O O . VAL A 1 207 ? 9.170 3.253 10.514 1.00 84.56 207 VAL A O 1
ATOM 1595 N N . LEU A 1 208 ? 10.754 2.336 9.206 1.00 86.31 208 LEU A N 1
ATOM 1596 C CA . LEU A 1 208 ? 9.822 1.881 8.165 1.00 86.31 208 LEU A CA 1
ATOM 1597 C C . LEU A 1 208 ? 8.736 0.974 8.754 1.00 86.31 208 LEU A C 1
ATOM 1599 O O . LEU A 1 208 ? 7.550 1.111 8.440 1.00 86.31 208 LEU A O 1
ATOM 1603 N N . TRP A 1 209 ? 9.146 0.060 9.627 1.00 85.62 209 TRP A N 1
ATOM 1604 C CA . TRP A 1 209 ? 8.266 -0.875 10.308 1.00 85.62 209 TRP A CA 1
ATOM 1605 C C . TRP A 1 209 ? 7.236 -0.159 11.180 1.00 85.62 209 TRP A C 1
ATOM 1607 O O . TRP A 1 209 ? 6.031 -0.378 11.027 1.00 85.62 209 TRP A O 1
ATOM 1617 N N . LEU A 1 210 ? 7.691 0.718 12.073 1.00 86.06 210 LEU A N 1
ATOM 1618 C CA . LEU A 1 210 ? 6.827 1.462 12.986 1.00 86.06 210 LEU A CA 1
ATOM 1619 C C . LEU A 1 210 ? 5.856 2.381 12.230 1.00 86.06 210 LEU A C 1
ATOM 1621 O O . LEU A 1 210 ? 4.681 2.443 12.590 1.00 86.06 210 LEU A O 1
ATOM 1625 N N . LEU A 1 211 ? 6.309 3.035 11.156 1.00 89.50 211 LEU A N 1
ATOM 1626 C CA . LEU A 1 211 ? 5.452 3.869 10.308 1.00 89.50 211 LEU A CA 1
ATOM 1627 C C . LEU A 1 211 ? 4.377 3.048 9.593 1.00 89.50 211 LEU A C 1
ATOM 1629 O O . LEU A 1 211 ? 3.210 3.431 9.607 1.00 89.50 211 LEU A O 1
ATOM 1633 N N . THR A 1 212 ? 4.750 1.906 9.007 1.00 91.50 212 THR A N 1
ATOM 1634 C CA . THR A 1 212 ? 3.797 1.007 8.332 1.00 91.50 212 THR A CA 1
ATOM 1635 C C . THR A 1 212 ? 2.690 0.588 9.305 1.00 91.50 212 THR A C 1
ATOM 1637 O O . THR A 1 212 ? 1.504 0.652 8.986 1.00 91.50 212 THR A O 1
ATOM 1640 N N . LEU A 1 213 ? 3.078 0.240 10.532 1.00 89.50 213 LEU A N 1
ATOM 1641 C CA . LEU A 1 213 ? 2.169 -0.116 11.616 1.00 89.50 213 LEU A CA 1
ATOM 1642 C C . LEU A 1 213 ? 1.202 0.995 12.014 1.00 89.50 213 LEU A C 1
ATOM 1644 O O . LEU A 1 213 ? 0.004 0.750 12.181 1.00 89.50 213 LEU A O 1
ATOM 1648 N N . ASP A 1 214 ? 1.729 2.203 12.193 1.00 91.12 214 ASP A N 1
ATOM 1649 C CA . ASP A 1 214 ? 0.919 3.357 12.563 1.00 91.12 214 ASP A CA 1
ATOM 1650 C C . ASP A 1 214 ? -0.106 3.664 11.468 1.00 91.12 214 ASP A C 1
ATOM 1652 O O . ASP A 1 214 ? -1.281 3.844 11.777 1.00 91.12 214 ASP A O 1
ATOM 1656 N N . ILE A 1 215 ? 0.291 3.593 10.195 1.00 94.56 215 ILE A N 1
ATOM 1657 C CA . ILE A 1 215 ? -0.599 3.806 9.047 1.00 94.56 215 ILE A CA 1
ATOM 1658 C C . ILE A 1 215 ? -1.745 2.782 9.022 1.00 94.56 215 ILE A C 1
ATOM 1660 O O . ILE A 1 215 ? -2.907 3.176 8.903 1.00 94.56 215 ILE A O 1
ATOM 1664 N N . TYR A 1 216 ? -1.457 1.483 9.175 1.00 95.88 216 TYR A N 1
ATOM 1665 C CA . TYR A 1 216 ? -2.506 0.457 9.262 1.00 95.88 216 TYR A CA 1
ATOM 1666 C C . TYR A 1 216 ? -3.458 0.724 10.432 1.00 95.88 216 TYR A C 1
ATOM 1668 O O . TYR A 1 216 ? -4.683 0.625 10.298 1.00 95.88 216 TYR A O 1
ATOM 1676 N N . SER A 1 217 ? -2.909 1.083 11.592 1.00 94.00 217 SER A N 1
ATOM 1677 C CA . SER A 1 217 ? -3.702 1.320 12.795 1.00 94.00 217 SER A CA 1
ATOM 1678 C C . SER A 1 217 ? -4.598 2.548 12.662 1.00 94.00 217 SER A C 1
ATOM 1680 O O . SER A 1 217 ? -5.771 2.507 13.043 1.00 94.00 217 SER A O 1
ATOM 1682 N N . ASP A 1 218 ? -4.065 3.622 12.089 1.00 94.44 218 ASP A N 1
ATOM 1683 C CA . ASP A 1 218 ? -4.781 4.874 11.903 1.00 94.44 218 ASP A CA 1
ATOM 1684 C C . ASP A 1 218 ? -5.857 4.731 10.817 1.00 94.44 218 ASP A C 1
ATOM 1686 O O . ASP A 1 218 ? -6.981 5.190 11.029 1.00 94.44 218 ASP A O 1
ATOM 1690 N N . ARG A 1 219 ? -5.596 3.988 9.728 1.00 95.62 219 ARG A N 1
ATOM 1691 C CA . ARG A 1 219 ? -6.638 3.619 8.752 1.00 95.62 219 ARG A CA 1
ATOM 1692 C C . ARG A 1 219 ? -7.772 2.837 9.404 1.00 95.62 219 ARG A C 1
ATOM 1694 O O . ARG A 1 219 ? -8.933 3.186 9.208 1.00 95.62 219 ARG A O 1
ATOM 1701 N N . SER A 1 220 ? -7.445 1.828 10.214 1.00 96.25 220 SER A N 1
ATOM 1702 C CA . SER A 1 220 ? -8.449 1.031 10.935 1.00 96.25 220 SER A CA 1
ATOM 1703 C C . SER A 1 220 ? -9.323 1.923 11.818 1.00 96.25 220 SER A C 1
ATOM 1705 O O . SER A 1 220 ? -10.541 1.798 11.815 1.00 96.25 220 SER A O 1
ATOM 1707 N N . GLN A 1 221 ? -8.722 2.879 12.536 1.00 94.38 221 GLN A N 1
ATOM 1708 C CA . GLN A 1 221 ? -9.477 3.837 13.347 1.00 94.38 221 GLN A CA 1
ATOM 1709 C C . GLN A 1 221 ? -10.382 4.741 12.502 1.00 94.38 221 GLN A C 1
ATOM 1711 O O . GLN A 1 221 ? -11.505 5.027 12.913 1.00 94.38 221 GLN A O 1
ATOM 1716 N N . VAL A 1 222 ? -9.911 5.212 11.346 1.00 94.38 222 VAL A N 1
ATOM 1717 C CA . VAL A 1 222 ? -10.740 6.011 10.436 1.00 94.38 222 VAL A CA 1
ATOM 1718 C C . VAL A 1 222 ? -11.932 5.197 9.938 1.00 94.38 222 VAL A C 1
ATOM 1720 O O . VAL A 1 222 ? -13.053 5.694 9.998 1.00 94.38 222 VAL A O 1
ATOM 1723 N N . LEU A 1 223 ? -11.723 3.945 9.528 1.00 95.12 223 LEU A N 1
ATOM 1724 C CA . LEU A 1 223 ? -12.803 3.051 9.100 1.00 95.12 223 LEU A CA 1
ATOM 1725 C C . LEU A 1 223 ? -13.805 2.791 10.234 1.00 95.12 223 LEU A C 1
ATOM 1727 O O . LEU A 1 223 ? -15.006 2.915 10.022 1.00 95.12 223 LEU A O 1
ATOM 1731 N N . LEU A 1 224 ? -13.331 2.557 11.461 1.00 92.62 224 LEU A N 1
ATOM 1732 C CA . LEU A 1 224 ? -14.198 2.451 12.640 1.00 92.62 224 LEU A CA 1
ATOM 1733 C C . LEU A 1 224 ? -15.022 3.726 12.873 1.00 92.62 224 LEU A C 1
ATOM 1735 O O . LEU A 1 224 ? -16.193 3.643 13.230 1.00 92.62 224 LEU A O 1
ATOM 1739 N N . ASN A 1 225 ? -14.443 4.913 12.671 1.00 91.56 225 ASN A N 1
ATOM 1740 C CA . ASN A 1 225 ? -15.186 6.171 12.796 1.00 91.56 225 ASN A CA 1
ATOM 1741 C C . ASN A 1 225 ? -16.281 6.293 11.728 1.00 91.56 225 ASN A C 1
ATOM 1743 O O . ASN A 1 225 ? -17.385 6.725 12.050 1.00 91.56 225 ASN A O 1
ATOM 1747 N N . ILE A 1 226 ? -15.991 5.893 10.484 1.00 91.81 226 ILE A N 1
ATOM 1748 C CA . ILE A 1 226 ? -16.978 5.857 9.395 1.00 91.81 226 ILE A CA 1
ATOM 1749 C C . ILE A 1 226 ? -18.110 4.887 9.752 1.00 91.81 226 ILE A C 1
ATOM 1751 O O . ILE A 1 226 ? -19.277 5.265 9.686 1.00 91.81 226 ILE A O 1
ATOM 1755 N N . ALA A 1 227 ? -17.772 3.670 10.186 1.00 91.00 227 ALA A N 1
ATOM 1756 C CA . ALA A 1 227 ? -18.743 2.639 10.544 1.00 91.00 227 ALA A CA 1
ATOM 1757 C C . ALA A 1 227 ? -19.671 3.088 11.684 1.00 91.00 227 ALA A C 1
ATOM 1759 O O . ALA A 1 227 ? -20.890 2.959 11.586 1.00 91.00 227 ALA A O 1
ATOM 1760 N N . ASN A 1 228 ? -19.107 3.695 12.733 1.00 87.94 228 ASN A N 1
ATOM 1761 C CA . ASN A 1 228 ? -19.876 4.220 13.864 1.00 87.94 228 ASN A CA 1
ATOM 1762 C C . ASN A 1 228 ? -20.806 5.378 13.471 1.00 87.94 228 ASN A C 1
ATOM 1764 O O . ASN A 1 228 ? -21.873 5.536 14.062 1.00 87.94 228 ASN A O 1
ATOM 1768 N N . ALA A 1 229 ? -20.425 6.186 12.478 1.00 87.19 229 ALA A N 1
ATOM 1769 C CA . ALA A 1 229 ? -21.266 7.270 11.977 1.00 87.19 229 ALA A CA 1
ATOM 1770 C C . ALA A 1 229 ? -22.441 6.775 11.108 1.00 87.19 229 ALA A C 1
ATOM 1772 O O . ALA A 1 229 ? -23.412 7.507 10.937 1.00 87.19 229 ALA A O 1
ATOM 1773 N N . ALA A 1 230 ? -22.388 5.542 10.591 1.00 84.50 230 ALA A N 1
ATOM 1774 C CA . ALA A 1 230 ? -23.351 4.995 9.629 1.00 84.50 230 ALA A CA 1
ATOM 1775 C C . ALA A 1 230 ? -24.660 4.439 10.245 1.00 84.50 230 ALA A C 1
ATOM 1777 O O . ALA A 1 230 ? -25.383 3.708 9.577 1.00 84.50 230 ALA A O 1
ATOM 1778 N N . ALA A 1 231 ? -24.975 4.754 11.509 1.00 67.50 231 ALA A N 1
ATOM 1779 C CA . ALA A 1 231 ? -26.272 4.495 12.164 1.00 67.50 231 ALA A CA 1
ATOM 1780 C C . ALA A 1 231 ? -26.889 3.082 11.967 1.00 67.50 231 ALA A C 1
ATOM 1782 O O . ALA A 1 231 ? -28.107 2.945 11.887 1.00 67.50 231 ALA A O 1
ATOM 1783 N N . GLY A 1 232 ? -26.066 2.027 11.927 1.00 63.66 232 GLY A N 1
ATOM 1784 C CA . GLY A 1 232 ? -26.519 0.632 11.793 1.00 63.66 232 GLY A CA 1
ATOM 1785 C C . GLY A 1 232 ? -26.337 0.010 10.403 1.00 63.66 232 GLY A C 1
ATOM 1786 O O . GLY A 1 232 ? -26.423 -1.207 10.281 1.00 63.66 232 GLY A O 1
ATOM 1787 N N . GLU A 1 233 ? -25.987 0.797 9.382 1.00 70.56 233 GLU A N 1
ATOM 1788 C CA . GLU A 1 233 ? -25.607 0.303 8.042 1.00 70.56 233 GLU A CA 1
ATOM 1789 C C . GLU A 1 233 ? -24.086 0.074 7.906 1.00 70.56 233 GLU A C 1
ATOM 1791 O O . GLU A 1 233 ? -23.577 -0.289 6.849 1.00 70.56 233 GLU A O 1
ATOM 1796 N N . GLY A 1 234 ? -23.331 0.270 8.992 1.00 74.50 234 GLY A N 1
ATOM 1797 C CA . GLY A 1 234 ? -21.866 0.240 9.008 1.00 74.50 234 GLY A CA 1
ATOM 1798 C C . GLY A 1 234 ? -21.220 -1.147 9.013 1.00 74.50 234 GLY A C 1
ATOM 1799 O O . GLY A 1 234 ? -19.996 -1.212 9.099 1.00 74.50 234 GLY A O 1
ATOM 1800 N N . ALA A 1 235 ? -21.987 -2.242 8.939 1.00 81.69 235 ALA A N 1
ATOM 1801 C CA . ALA A 1 235 ? -21.463 -3.610 9.057 1.00 81.69 235 ALA A CA 1
ATOM 1802 C C . ALA A 1 235 ? -20.332 -3.897 8.051 1.00 81.69 235 ALA A C 1
ATOM 1804 O O . ALA A 1 235 ? -19.252 -4.328 8.445 1.00 81.69 235 ALA A O 1
ATOM 1805 N N . SER A 1 236 ? -20.517 -3.523 6.781 1.00 89.19 236 SER A N 1
ATOM 1806 C CA . SER A 1 236 ? -19.489 -3.695 5.744 1.00 89.19 236 SER A CA 1
ATOM 1807 C C . SER A 1 236 ? -18.243 -2.832 5.976 1.00 89.19 236 SER A C 1
ATOM 1809 O O . SER A 1 236 ? -17.157 -3.153 5.503 1.00 89.19 236 SER A O 1
ATOM 1811 N N . VAL A 1 237 ? -18.374 -1.707 6.686 1.00 91.50 237 VAL A N 1
ATOM 1812 C CA . VAL A 1 237 ? -17.240 -0.831 7.018 1.00 91.50 237 VAL A CA 1
ATOM 1813 C C . VAL A 1 237 ? -16.496 -1.354 8.250 1.00 91.50 237 VAL A C 1
ATOM 1815 O O . VAL A 1 237 ? -15.273 -1.238 8.319 1.00 91.50 237 VAL A O 1
ATOM 1818 N N . PHE A 1 238 ? -17.200 -1.979 9.201 1.00 93.06 238 PHE A N 1
ATOM 1819 C CA . PHE A 1 238 ? -16.567 -2.737 10.280 1.00 93.06 238 PHE A CA 1
ATOM 1820 C C . PHE A 1 238 ? -15.762 -3.917 9.731 1.00 93.06 238 PHE A C 1
ATOM 1822 O O . PHE A 1 238 ? -14.619 -4.099 10.142 1.00 93.06 238 PHE A O 1
ATOM 1829 N N . GLU A 1 239 ? -16.295 -4.654 8.756 1.00 93.38 239 GLU A N 1
ATOM 1830 C CA . GLU A 1 239 ? -15.554 -5.712 8.057 1.00 93.38 239 GLU A CA 1
ATOM 1831 C C . GLU A 1 239 ? -14.293 -5.162 7.380 1.00 93.38 239 GLU A C 1
ATOM 1833 O O . GLU A 1 239 ? -13.202 -5.659 7.642 1.00 93.38 239 GLU A O 1
ATOM 1838 N N . GLN A 1 240 ? -14.384 -4.051 6.643 1.00 94.38 240 GLN A N 1
ATOM 1839 C CA . GLN A 1 240 ? -13.198 -3.403 6.060 1.00 94.38 240 GLN A CA 1
ATOM 1840 C C . GLN A 1 240 ? -12.169 -2.959 7.113 1.00 94.38 240 GLN A C 1
ATOM 1842 O O . GLN A 1 240 ? -10.959 -3.021 6.879 1.00 94.38 240 GLN A O 1
ATOM 1847 N N . ALA A 1 241 ? -12.621 -2.472 8.275 1.00 95.50 241 ALA A N 1
ATOM 1848 C CA . ALA A 1 241 ? -11.732 -2.096 9.373 1.00 95.50 241 ALA A CA 1
ATOM 1849 C C . ALA A 1 241 ? -11.011 -3.317 9.960 1.00 95.50 241 ALA A C 1
ATOM 1851 O O . ALA A 1 241 ? -9.821 -3.229 10.274 1.00 95.50 241 ALA A O 1
ATOM 1852 N N . ARG A 1 242 ? -11.729 -4.441 10.089 1.00 94.81 242 ARG A N 1
ATOM 1853 C CA . ARG A 1 242 ? -11.188 -5.732 10.519 1.00 94.81 242 ARG A CA 1
ATOM 1854 C C . ARG A 1 242 ? -10.155 -6.230 9.517 1.00 94.81 242 ARG A C 1
ATOM 1856 O O . ARG A 1 242 ? -9.019 -6.442 9.923 1.00 94.81 242 ARG A O 1
ATOM 1863 N N . GLU A 1 243 ? -10.525 -6.347 8.244 1.00 95.12 243 GLU A N 1
ATOM 1864 C CA . GLU A 1 243 ? -9.646 -6.803 7.161 1.00 95.12 243 GLU A CA 1
ATOM 1865 C C . GLU A 1 243 ? -8.359 -5.985 7.128 1.00 95.12 243 GLU A C 1
ATOM 1867 O O . GLU A 1 243 ? -7.270 -6.538 7.182 1.00 95.12 243 GLU A O 1
ATOM 1872 N N . ASN A 1 244 ? -8.458 -4.654 7.184 1.00 95.94 244 ASN A N 1
ATOM 1873 C CA . ASN A 1 244 ? -7.278 -3.798 7.220 1.00 95.94 244 ASN A CA 1
ATOM 1874 C C . ASN A 1 244 ? -6.375 -4.055 8.440 1.00 95.94 244 ASN A C 1
ATOM 1876 O O . ASN A 1 244 ? -5.150 -4.006 8.331 1.00 95.94 244 ASN A O 1
ATOM 1880 N N . ALA A 1 245 ? -6.958 -4.262 9.623 1.00 94.56 245 ALA A N 1
ATOM 1881 C CA . ALA A 1 245 ? -6.182 -4.524 10.830 1.00 94.56 245 ALA A CA 1
ATOM 1882 C C . ALA A 1 245 ? -5.519 -5.912 10.784 1.00 94.56 245 ALA A C 1
ATOM 1884 O O . ALA A 1 245 ? -4.348 -6.041 11.148 1.00 94.56 245 ALA A O 1
ATOM 1885 N N . GLU A 1 246 ? -6.250 -6.925 10.319 1.00 93.06 246 GLU A N 1
ATOM 1886 C CA . GLU A 1 246 ? -5.772 -8.296 10.138 1.00 93.06 246 GLU A CA 1
ATOM 1887 C C . GLU A 1 246 ? -4.688 -8.374 9.058 1.00 93.06 246 GLU A C 1
ATOM 1889 O O . GLU A 1 246 ? -3.654 -8.993 9.301 1.00 93.06 246 GLU A O 1
ATOM 1894 N N . ASP A 1 247 ? -4.847 -7.662 7.942 1.00 92.81 247 ASP A N 1
ATOM 1895 C CA . ASP A 1 247 ? -3.829 -7.501 6.902 1.00 92.81 247 ASP A CA 1
ATOM 1896 C C . ASP A 1 247 ? -2.561 -6.874 7.472 1.00 92.81 247 ASP A C 1
ATOM 1898 O O . ASP A 1 247 ? -1.463 -7.383 7.250 1.00 92.81 247 ASP A O 1
ATOM 1902 N N . GLY A 1 248 ? -2.695 -5.817 8.280 1.00 91.25 248 GLY A N 1
ATOM 1903 C CA . GLY A 1 248 ? -1.567 -5.221 8.989 1.00 91.25 248 GLY A CA 1
ATOM 1904 C C . GLY A 1 248 ? -0.847 -6.240 9.877 1.00 91.25 248 GLY A C 1
ATOM 1905 O O . GLY A 1 248 ? 0.377 -6.333 9.845 1.00 91.25 248 GLY A O 1
ATOM 1906 N N . ILE A 1 249 ? -1.582 -7.057 10.635 1.00 87.69 249 ILE A N 1
ATOM 1907 C CA . ILE A 1 249 ? -1.009 -8.114 11.487 1.00 87.69 249 ILE A CA 1
ATOM 1908 C C . ILE A 1 249 ? -0.346 -9.221 10.650 1.00 87.69 249 ILE A C 1
ATOM 1910 O O . ILE A 1 249 ? 0.752 -9.675 10.983 1.00 87.69 249 ILE A O 1
ATOM 1914 N N . ALA A 1 250 ? -0.983 -9.665 9.569 1.00 88.19 250 ALA A N 1
ATOM 1915 C CA . ALA A 1 250 ? -0.462 -10.695 8.678 1.00 88.19 250 ALA A CA 1
ATOM 1916 C C . ALA A 1 250 ? 0.821 -10.222 7.986 1.00 88.19 250 ALA A C 1
ATOM 1918 O O . ALA A 1 250 ? 1.830 -10.933 7.997 1.00 88.19 250 ALA A O 1
ATOM 1919 N N . TYR A 1 251 ? 0.807 -8.989 7.476 1.00 83.31 251 TYR A N 1
ATOM 1920 C CA . TYR A 1 251 ? 1.954 -8.335 6.863 1.00 83.31 251 TYR A CA 1
ATOM 1921 C C . TYR A 1 251 ? 3.150 -8.327 7.815 1.00 83.31 251 TYR A C 1
ATOM 1923 O O . TYR A 1 251 ? 4.247 -8.739 7.447 1.00 83.31 251 TYR A O 1
ATOM 1931 N N . LEU A 1 252 ? 2.942 -7.956 9.077 1.00 72.94 252 LEU A N 1
ATOM 1932 C CA . LEU A 1 252 ? 3.991 -7.995 10.097 1.00 72.94 252 LEU A CA 1
ATOM 1933 C C . LEU A 1 252 ? 4.558 -9.385 10.343 1.00 72.94 252 LEU A C 1
ATOM 1935 O O . LEU A 1 252 ? 5.771 -9.552 10.440 1.00 72.94 252 LEU A O 1
ATOM 1939 N N . ASN A 1 253 ? 3.682 -10.377 10.489 1.00 79.56 253 ASN A N 1
ATOM 1940 C CA . ASN A 1 253 ? 4.097 -11.739 10.794 1.00 79.56 253 ASN A CA 1
ATOM 1941 C C . ASN A 1 253 ? 4.930 -12.328 9.653 1.00 79.56 253 ASN A C 1
ATOM 1943 O O . ASN A 1 253 ? 5.920 -13.010 9.915 1.00 79.56 253 ASN A O 1
ATOM 1947 N N . ALA A 1 254 ? 4.586 -12.006 8.403 1.00 78.88 254 ALA A N 1
ATOM 1948 C CA . ALA A 1 254 ? 5.371 -12.389 7.234 1.00 78.88 254 ALA A CA 1
ATOM 1949 C C . ALA A 1 254 ? 6.790 -11.790 7.252 1.00 78.88 254 ALA A C 1
ATOM 1951 O O . ALA A 1 254 ? 7.726 -12.401 6.740 1.00 78.88 254 ALA A O 1
ATOM 1952 N N . HIS A 1 255 ? 6.968 -10.633 7.894 1.00 72.69 255 HIS A N 1
ATOM 1953 C CA . HIS A 1 255 ? 8.251 -9.941 7.998 1.00 72.69 255 HIS A CA 1
ATOM 1954 C C . HIS A 1 255 ? 8.992 -10.210 9.319 1.00 72.69 255 HIS A C 1
ATOM 1956 O O . HIS A 1 255 ? 10.081 -9.678 9.524 1.00 72.69 255 HIS A O 1
ATOM 1962 N N . LYS A 1 256 ? 8.480 -11.087 10.195 1.00 66.56 256 LYS A N 1
ATOM 1963 C CA . LYS A 1 256 ? 9.136 -11.487 11.454 1.00 66.56 256 LYS A CA 1
ATOM 1964 C C . LYS A 1 256 ? 10.606 -11.930 11.303 1.00 66.56 256 LYS A C 1
ATOM 1966 O O . LYS A 1 256 ? 11.409 -11.520 12.135 1.00 66.56 256 LYS A O 1
ATOM 1971 N N . PRO A 1 257 ? 11.022 -12.657 10.245 1.00 59.88 257 PRO A N 1
ATOM 1972 C CA . PRO A 1 257 ? 12.439 -12.973 10.044 1.00 59.88 257 PRO A CA 1
ATOM 1973 C C . PRO A 1 257 ? 13.343 -11.732 9.962 1.00 59.88 257 PRO A C 1
ATOM 1975 O O . PRO A 1 257 ? 14.529 -11.814 10.263 1.00 59.88 257 PRO A O 1
ATOM 1978 N N . PHE A 1 258 ? 12.806 -10.567 9.582 1.00 59.94 258 PHE A N 1
ATOM 1979 C CA . PHE A 1 258 ? 13.554 -9.313 9.609 1.00 59.94 258 PHE A CA 1
ATOM 1980 C C . PHE A 1 258 ? 13.704 -8.768 11.035 1.00 59.94 258 PHE A C 1
ATOM 1982 O O . PHE A 1 258 ? 14.799 -8.338 11.377 1.00 59.94 258 PHE A O 1
ATOM 1989 N N . GLU A 1 259 ? 12.675 -8.871 11.883 1.00 58.91 259 GLU A N 1
ATOM 1990 C CA . GLU A 1 259 ? 12.742 -8.545 13.324 1.00 58.91 259 GLU A CA 1
ATOM 1991 C C . GLU A 1 259 ? 13.847 -9.351 14.025 1.00 58.91 259 GLU A C 1
ATOM 1993 O O . GLU A 1 259 ? 14.585 -8.806 14.837 1.00 58.91 259 GLU A O 1
ATOM 1998 N N . ASP A 1 260 ? 14.021 -10.616 13.633 1.00 58.75 260 ASP A N 1
ATOM 1999 C CA . ASP A 1 260 ? 15.037 -11.513 14.199 1.00 58.75 260 ASP A CA 1
ATOM 2000 C C . ASP A 1 260 ? 16.467 -11.219 13.691 1.00 58.75 260 ASP A C 1
ATOM 2002 O O . ASP A 1 260 ? 17.448 -11.620 14.319 1.00 58.75 260 ASP A O 1
ATOM 2006 N N . THR A 1 261 ? 16.608 -10.526 12.552 1.00 58.69 261 THR A N 1
ATOM 2007 C CA . THR A 1 261 ? 17.918 -10.197 11.941 1.00 58.69 261 THR A CA 1
ATOM 2008 C C . THR A 1 261 ? 18.367 -8.756 12.164 1.00 58.69 261 THR A C 1
ATOM 2010 O O . THR A 1 261 ? 19.533 -8.440 11.921 1.00 58.69 261 THR A O 1
ATOM 2013 N N . ILE A 1 262 ? 17.466 -7.879 12.602 1.00 62.09 262 ILE A N 1
ATOM 2014 C CA . ILE A 1 262 ? 17.774 -6.493 12.944 1.00 62.09 262 ILE A CA 1
ATOM 2015 C C . ILE A 1 262 ? 18.091 -6.457 14.436 1.00 62.09 262 ILE A C 1
ATOM 2017 O O . ILE A 1 262 ? 17.310 -6.929 15.262 1.00 62.09 262 ILE A O 1
ATOM 2021 N N . ILE A 1 263 ? 19.238 -5.882 14.800 1.00 59.34 263 ILE A N 1
ATOM 2022 C CA . ILE A 1 263 ? 19.548 -5.605 16.204 1.00 59.34 263 ILE A CA 1
ATOM 2023 C C . ILE A 1 263 ? 18.697 -4.404 16.619 1.00 59.34 263 ILE A C 1
ATOM 2025 O O . ILE A 1 263 ? 19.165 -3.273 16.599 1.00 59.34 263 ILE A O 1
ATOM 2029 N N . LEU A 1 264 ? 17.429 -4.662 16.935 1.00 67.56 264 LEU A N 1
ATOM 2030 C CA . LEU A 1 264 ? 16.562 -3.674 17.561 1.00 67.56 264 LEU A CA 1
ATOM 2031 C C . LEU A 1 264 ? 16.965 -3.533 19.023 1.00 67.56 264 LEU A C 1
ATOM 2033 O O . LEU A 1 264 ? 17.164 -4.559 19.698 1.00 67.56 264 LEU A O 1
ATOM 2037 N N . ASP A 1 265 ? 17.047 -2.301 19.510 1.00 75.00 265 ASP A N 1
ATOM 2038 C CA . ASP A 1 265 ? 17.162 -2.058 20.943 1.00 75.00 265 ASP A CA 1
ATOM 2039 C C . ASP A 1 265 ? 15.842 -2.390 21.672 1.00 75.00 265 ASP A C 1
ATOM 2041 O O . ASP A 1 265 ? 14.835 -2.795 21.077 1.00 75.00 265 ASP A O 1
ATOM 2045 N N . GLU A 1 266 ? 15.859 -2.320 23.001 1.00 79.44 266 GLU A N 1
ATOM 2046 C CA . GLU A 1 266 ? 14.690 -2.665 23.811 1.00 79.44 266 GLU A CA 1
ATOM 2047 C C . GLU A 1 266 ? 13.516 -1.692 23.594 1.00 79.44 266 GLU A C 1
ATOM 2049 O O . GLU A 1 266 ? 12.360 -2.123 23.601 1.00 79.44 266 GLU A O 1
ATOM 2054 N N . GLU A 1 267 ? 13.799 -0.413 23.332 1.00 79.94 267 GLU A N 1
ATOM 2055 C CA . GLU A 1 267 ? 12.791 0.622 23.093 1.00 79.94 267 GLU A CA 1
ATOM 2056 C C . GLU A 1 267 ? 12.082 0.406 21.750 1.00 79.94 267 GLU A C 1
ATOM 2058 O O . GLU A 1 267 ? 10.854 0.473 21.668 1.00 79.94 267 GLU A O 1
ATOM 2063 N N . GLU A 1 268 ? 12.827 0.067 20.701 1.00 77.12 268 GLU A N 1
ATOM 2064 C CA . GLU A 1 268 ? 12.286 -0.237 19.380 1.00 77.12 268 GLU A CA 1
ATOM 2065 C C . GLU A 1 268 ? 11.420 -1.501 19.402 1.00 77.12 268 GLU A C 1
ATOM 2067 O O . GLU A 1 268 ? 10.308 -1.503 18.860 1.00 77.12 268 GLU A O 1
ATOM 2072 N N . ARG A 1 269 ? 11.879 -2.568 20.074 1.00 78.19 269 ARG A N 1
ATOM 2073 C CA . ARG A 1 269 ? 11.088 -3.801 20.251 1.00 78.19 269 ARG A CA 1
ATOM 2074 C C . ARG A 1 269 ? 9.799 -3.530 21.011 1.00 78.19 269 ARG A C 1
ATOM 2076 O O . ARG A 1 269 ? 8.736 -4.019 20.616 1.00 78.19 269 ARG A O 1
ATOM 2083 N N . ASP A 1 270 ? 9.871 -2.738 22.077 1.00 82.88 270 ASP A N 1
ATOM 2084 C CA . ASP A 1 270 ? 8.688 -2.306 22.813 1.00 82.88 270 ASP A CA 1
ATOM 2085 C C . ASP A 1 270 ? 7.748 -1.473 21.924 1.00 82.88 270 ASP A C 1
ATOM 2087 O O . ASP A 1 270 ? 6.537 -1.707 21.892 1.00 82.88 270 ASP A O 1
ATOM 2091 N N . GLY A 1 271 ? 8.301 -0.570 21.113 1.00 83.06 271 GLY A N 1
ATOM 2092 C CA . GLY A 1 271 ? 7.563 0.236 20.145 1.00 83.06 271 GLY A CA 1
ATOM 2093 C C . GLY A 1 271 ? 6.809 -0.596 19.104 1.00 83.06 271 GLY A C 1
ATOM 2094 O O . GLY A 1 271 ? 5.648 -0.290 18.803 1.00 83.06 271 GLY A O 1
ATOM 2095 N N . VAL A 1 272 ? 7.431 -1.657 18.578 1.00 81.12 272 VAL A N 1
ATOM 2096 C CA . VAL A 1 272 ? 6.798 -2.614 17.654 1.00 81.12 272 VAL A CA 1
ATOM 2097 C C . VAL A 1 272 ? 5.695 -3.392 18.371 1.00 81.12 272 VAL A C 1
ATOM 2099 O O . VAL A 1 272 ? 4.571 -3.489 17.870 1.00 81.12 272 VAL A O 1
ATOM 2102 N N . ARG A 1 273 ? 5.985 -3.917 19.565 1.00 84.56 273 ARG A N 1
ATOM 2103 C CA . ARG A 1 273 ? 5.045 -4.688 20.390 1.00 84.56 273 ARG A CA 1
ATOM 2104 C C . ARG A 1 273 ? 3.778 -3.894 20.714 1.00 84.56 273 ARG A C 1
ATOM 2106 O O . ARG A 1 273 ? 2.674 -4.397 20.501 1.00 84.56 273 ARG A O 1
ATOM 2113 N N . LYS A 1 274 ? 3.923 -2.640 21.150 1.00 86.19 274 LYS A N 1
ATOM 2114 C CA . LYS A 1 274 ? 2.806 -1.730 21.456 1.00 86.19 274 LYS A CA 1
ATOM 2115 C C . LYS A 1 274 ? 1.930 -1.458 20.239 1.00 86.19 274 LYS A C 1
ATOM 2117 O O . LYS A 1 274 ? 0.706 -1.468 20.332 1.00 86.19 274 LYS A O 1
ATOM 2122 N N . ARG A 1 275 ? 2.529 -1.271 19.064 1.00 86.75 275 ARG A N 1
ATOM 2123 C CA . ARG A 1 275 ? 1.779 -1.055 17.818 1.00 86.75 275 ARG A CA 1
ATOM 2124 C C . ARG A 1 275 ? 1.069 -2.315 17.320 1.00 86.75 275 ARG A C 1
ATOM 2126 O O . ARG A 1 275 ? -0.077 -2.221 16.884 1.00 86.75 275 ARG A O 1
ATOM 2133 N N . LYS A 1 276 ? 1.688 -3.494 17.459 1.00 86.44 276 LYS A N 1
ATOM 2134 C CA . LYS A 1 276 ? 1.029 -4.796 17.229 1.00 86.44 276 LYS A CA 1
ATOM 2135 C C . LYS A 1 276 ? -0.193 -4.959 18.148 1.00 86.44 276 LYS A C 1
ATOM 2137 O O . LYS A 1 276 ? -1.263 -5.360 17.687 1.00 86.44 276 LYS A O 1
ATOM 2142 N N . ALA A 1 277 ? -0.061 -4.594 19.427 1.00 88.88 277 ALA A N 1
ATOM 2143 C CA . ALA A 1 277 ? -1.170 -4.609 20.380 1.00 88.88 277 ALA A CA 1
ATOM 2144 C C . ALA A 1 277 ? -2.276 -3.616 19.983 1.00 88.88 277 ALA A C 1
ATOM 2146 O O . ALA A 1 277 ? -3.446 -3.991 19.945 1.00 88.88 277 ALA A O 1
ATOM 2147 N N . LYS A 1 278 ? -1.908 -2.383 19.596 1.00 89.94 278 LYS A N 1
ATOM 2148 C CA . LYS A 1 278 ? -2.840 -1.358 19.094 1.00 89.94 278 LYS A CA 1
ATOM 2149 C C . LYS A 1 278 ? -3.638 -1.869 17.891 1.00 89.94 278 LYS A C 1
ATOM 2151 O O . LYS A 1 278 ? -4.851 -1.692 17.867 1.00 89.94 278 LYS A O 1
ATOM 2156 N N . LEU A 1 279 ? -2.995 -2.518 16.915 1.00 90.88 279 LEU A N 1
ATOM 2157 C CA . LEU A 1 279 ? -3.685 -3.126 15.769 1.00 90.88 279 LEU A CA 1
ATOM 2158 C C . LEU A 1 279 ? -4.644 -4.242 16.179 1.00 90.88 279 LEU A C 1
ATOM 2160 O O . LEU A 1 279 ? -5.797 -4.223 15.759 1.00 90.88 279 LEU A O 1
ATOM 2164 N N . SER A 1 280 ? -4.196 -5.154 17.043 1.00 91.25 280 SER A N 1
ATOM 2165 C CA . SER A 1 280 ? -5.039 -6.243 17.560 1.00 91.25 280 SER A CA 1
ATOM 2166 C C . SER A 1 280 ? -6.272 -5.682 18.282 1.00 91.25 280 SER A C 1
ATOM 2168 O O . SER A 1 280 ? -7.390 -6.144 18.088 1.00 91.25 280 SER A O 1
ATOM 2170 N N . PHE A 1 281 ? -6.105 -4.596 19.039 1.00 90.94 281 PHE A N 1
ATOM 2171 C CA . PHE A 1 281 ? -7.223 -3.895 19.663 1.00 90.94 281 PHE A CA 1
ATOM 2172 C C . PHE A 1 281 ? -8.191 -3.275 18.636 1.00 90.94 281 PHE A C 1
ATOM 2174 O O . PHE A 1 281 ? -9.404 -3.337 18.827 1.00 90.94 281 PHE A O 1
ATOM 2181 N N . ARG A 1 282 ? -7.698 -2.711 17.521 1.00 92.56 282 ARG A N 1
ATOM 2182 C CA . ARG A 1 282 ? -8.574 -2.212 16.439 1.00 92.56 282 ARG A CA 1
ATOM 2183 C C . ARG A 1 282 ? -9.344 -3.336 15.752 1.00 92.56 282 ARG A C 1
ATOM 2185 O O . ARG A 1 282 ? -10.533 -3.159 15.505 1.00 92.56 282 ARG A O 1
ATOM 2192 N N . ALA A 1 283 ? -8.698 -4.474 15.499 1.00 93.50 283 ALA A N 1
ATOM 2193 C CA . ALA A 1 283 ? -9.356 -5.658 14.951 1.00 93.50 283 ALA A CA 1
ATOM 2194 C C . ALA A 1 283 ? -10.480 -6.144 15.878 1.00 93.50 283 ALA A C 1
ATOM 2196 O O . ALA A 1 283 ? -11.589 -6.404 15.418 1.00 93.50 283 ALA A O 1
ATOM 2197 N N . ALA A 1 284 ? -10.238 -6.164 17.194 1.00 91.19 284 ALA A N 1
ATOM 2198 C CA . ALA A 1 284 ? -11.262 -6.511 18.174 1.00 91.19 284 ALA A CA 1
ATOM 2199 C C . ALA A 1 284 ? -12.476 -5.571 18.138 1.00 91.19 284 ALA A C 1
ATOM 2201 O O . ALA A 1 284 ? -13.612 -6.037 18.101 1.00 91.19 284 ALA A O 1
ATOM 2202 N N . MET A 1 285 ? -12.243 -4.253 18.111 1.00 90.62 285 MET A N 1
ATOM 2203 C CA . MET A 1 285 ? -13.319 -3.262 17.987 1.00 90.62 285 MET A CA 1
ATOM 2204 C C . MET A 1 285 ? -14.128 -3.447 16.699 1.00 90.62 285 MET A C 1
ATOM 2206 O O . MET A 1 285 ? -15.348 -3.307 16.713 1.00 90.62 285 MET A O 1
ATOM 2210 N N . ALA A 1 286 ? -13.449 -3.756 15.593 1.00 92.62 286 ALA A N 1
ATOM 2211 C CA . ALA A 1 286 ? -14.090 -4.003 14.311 1.00 92.62 286 ALA A CA 1
ATOM 2212 C C . ALA A 1 286 ? -14.965 -5.265 14.346 1.00 92.62 286 ALA A C 1
ATOM 2214 O O . ALA A 1 286 ? -16.117 -5.215 13.929 1.00 92.62 286 ALA A O 1
ATOM 2215 N N . CYS A 1 287 ? -14.459 -6.360 14.925 1.00 90.81 287 CYS A N 1
ATOM 2216 C CA . CYS A 1 287 ? -15.216 -7.602 15.093 1.00 90.81 287 CYS A CA 1
ATOM 2217 C C . CYS A 1 287 ? -16.453 -7.401 15.973 1.00 90.81 287 CYS A C 1
ATOM 2219 O O . CYS A 1 287 ? -17.539 -7.828 15.598 1.00 90.81 287 CYS A O 1
ATOM 2221 N N . GLN A 1 288 ? -16.318 -6.687 17.095 1.00 88.75 288 GLN A N 1
ATOM 2222 C CA . GLN A 1 288 ? -17.459 -6.379 17.957 1.00 88.75 288 GLN A CA 1
ATOM 2223 C C . GLN A 1 288 ? -18.502 -5.521 17.227 1.00 88.75 288 GLN A C 1
ATOM 2225 O O . GLN A 1 288 ? -19.694 -5.798 17.313 1.00 88.75 288 GLN A O 1
ATOM 2230 N N . GLY A 1 289 ? -18.068 -4.498 16.481 1.00 87.19 289 GLY A N 1
ATOM 2231 C CA . GLY A 1 289 ? -18.966 -3.672 15.670 1.00 87.19 289 GLY A CA 1
ATOM 2232 C C . GLY A 1 289 ? -19.690 -4.456 14.569 1.00 87.19 289 GLY A C 1
ATOM 2233 O O . GLY A 1 289 ? -20.831 -4.139 14.244 1.00 87.19 289 GLY A O 1
ATOM 2234 N N . ALA A 1 290 ? -19.060 -5.511 14.044 1.00 88.69 290 ALA A N 1
ATOM 2235 C CA . ALA A 1 290 ? -19.658 -6.458 13.102 1.00 88.69 290 ALA A CA 1
ATOM 2236 C C . ALA A 1 290 ? -20.516 -7.556 13.775 1.00 88.69 290 ALA A C 1
ATOM 2238 O O . ALA A 1 290 ? -21.148 -8.343 13.075 1.00 88.69 290 ALA A O 1
ATOM 2239 N N . GLY A 1 291 ? -20.559 -7.624 15.112 1.00 86.69 291 GLY A N 1
ATOM 2240 C CA . GLY A 1 291 ? -21.302 -8.644 15.864 1.00 86.69 291 GLY A CA 1
ATOM 2241 C C . GLY A 1 291 ? -20.596 -10.002 16.001 1.00 86.69 291 GLY A C 1
ATOM 2242 O O . GLY A 1 291 ? -21.229 -10.980 16.392 1.00 86.69 291 GLY A O 1
ATOM 2243 N N . ASP A 1 292 ? -19.299 -10.083 15.697 1.00 89.94 292 ASP A N 1
ATOM 2244 C CA . ASP A 1 292 ? -18.465 -11.281 15.862 1.00 89.94 292 ASP A CA 1
ATOM 2245 C C . ASP A 1 292 ? -17.713 -11.232 17.205 1.00 89.94 292 ASP A C 1
ATOM 2247 O O . ASP A 1 292 ? -16.509 -10.960 17.283 1.00 89.94 292 ASP A O 1
ATOM 2251 N N . ASP A 1 293 ? -18.448 -11.471 18.294 1.00 88.75 293 ASP A N 1
ATOM 2252 C CA . ASP A 1 293 ? -17.914 -11.412 19.662 1.00 88.75 293 ASP A CA 1
ATOM 2253 C C . ASP A 1 293 ? -16.791 -12.436 19.909 1.00 88.75 293 ASP A C 1
ATOM 2255 O O . ASP A 1 293 ? -15.866 -12.188 20.689 1.00 88.75 293 ASP A O 1
ATOM 2259 N N . ALA A 1 294 ? -16.845 -13.586 19.231 1.00 89.00 294 ALA A N 1
ATOM 2260 C CA . ALA A 1 294 ? -15.842 -14.636 19.363 1.00 89.00 294 ALA A CA 1
ATOM 2261 C C . ALA A 1 294 ? -14.495 -14.198 18.768 1.00 89.00 294 ALA A C 1
ATOM 2263 O O . ALA A 1 294 ? -13.461 -14.315 19.436 1.00 89.00 294 ALA A O 1
ATOM 2264 N N . ALA A 1 295 ? -14.495 -13.645 17.549 1.00 90.38 295 ALA A N 1
ATOM 2265 C CA . ALA A 1 295 ? -13.281 -13.092 16.955 1.00 90.38 295 ALA A CA 1
ATOM 2266 C C . ALA A 1 295 ? -12.780 -11.866 17.730 1.00 90.38 295 ALA A C 1
ATOM 2268 O O . ALA A 1 295 ? -11.572 -11.723 17.942 1.00 90.38 295 ALA A O 1
ATOM 2269 N N . ALA A 1 296 ? -13.693 -11.017 18.219 1.00 87.12 296 ALA A N 1
ATOM 2270 C CA . ALA A 1 296 ? -13.338 -9.865 19.041 1.00 87.12 296 ALA A CA 1
ATOM 2271 C C . ALA A 1 296 ? -12.546 -10.284 20.287 1.00 87.12 296 ALA A C 1
ATOM 2273 O O . ALA A 1 296 ? -11.487 -9.716 20.568 1.00 87.12 296 ALA A O 1
ATOM 2274 N N . LEU A 1 297 ? -13.006 -11.319 20.999 1.00 87.19 297 LEU A N 1
ATOM 2275 C CA . LEU A 1 297 ? -12.307 -11.854 22.165 1.00 87.19 297 LEU A CA 1
ATOM 2276 C C . LEU A 1 297 ? -10.911 -12.383 21.805 1.00 87.19 297 LEU A C 1
ATOM 2278 O O . LEU A 1 297 ? -9.947 -12.058 22.499 1.00 87.19 297 LEU A O 1
ATOM 2282 N N . GLY A 1 298 ? -10.780 -13.135 20.707 1.00 88.00 298 GLY A N 1
ATOM 2283 C CA . GLY A 1 298 ? -9.487 -13.651 20.244 1.00 88.00 298 GLY A CA 1
ATOM 2284 C C . GLY A 1 298 ? -8.459 -12.542 19.990 1.00 88.00 298 GLY A C 1
ATOM 2285 O O . GLY A 1 298 ? -7.317 -12.621 20.456 1.00 88.00 298 GLY A O 1
ATOM 2286 N N . HIS A 1 299 ? -8.882 -11.460 19.334 1.00 89.62 299 HIS A N 1
ATOM 2287 C CA . HIS A 1 299 ? -8.039 -10.289 19.074 1.00 89.62 299 HIS A CA 1
ATOM 2288 C C . HIS A 1 299 ? -7.680 -9.510 20.352 1.00 89.62 299 HIS A C 1
ATOM 2290 O O . HIS A 1 299 ? -6.544 -9.047 20.499 1.00 89.62 299 HIS A O 1
ATOM 2296 N N . LEU A 1 300 ? -8.598 -9.403 21.322 1.00 88.19 300 LEU A N 1
ATOM 2297 C CA . LEU A 1 300 ? -8.307 -8.791 22.628 1.00 88.19 300 LEU A CA 1
ATOM 2298 C C . LEU A 1 300 ? -7.297 -9.606 23.432 1.00 88.19 300 LEU A C 1
ATOM 2300 O O . LEU A 1 300 ? -6.378 -9.036 24.023 1.00 88.19 300 LEU A O 1
ATOM 2304 N N . GLU A 1 301 ? -7.431 -10.931 23.446 1.00 87.50 301 GLU A N 1
ATOM 2305 C CA . GLU A 1 301 ? -6.455 -11.802 24.096 1.00 87.50 301 GLU A CA 1
ATOM 2306 C C . GLU A 1 301 ? -5.065 -11.626 23.487 1.00 87.50 301 GLU A C 1
ATOM 2308 O O . GLU A 1 301 ? -4.075 -11.539 24.218 1.00 87.50 301 GLU A O 1
ATOM 2313 N N . GLN A 1 302 ? -4.978 -11.527 22.159 1.00 88.25 302 GLN A N 1
ATOM 2314 C CA . GLN A 1 302 ? -3.722 -11.246 21.473 1.00 88.25 302 GLN A CA 1
ATOM 2315 C C . GLN A 1 302 ? -3.145 -9.885 21.883 1.00 88.25 302 GLN A C 1
ATOM 2317 O O . GLN A 1 302 ? -1.964 -9.811 22.234 1.00 88.25 302 GLN A O 1
ATOM 2322 N N . ALA A 1 303 ? -3.965 -8.830 21.930 1.00 87.62 303 ALA A N 1
ATOM 2323 C CA . ALA A 1 303 ? -3.540 -7.514 22.407 1.00 87.62 303 ALA A CA 1
ATOM 2324 C C . ALA A 1 303 ? -2.994 -7.575 23.848 1.00 87.62 303 ALA A C 1
ATOM 2326 O O . ALA A 1 303 ? -1.928 -7.033 24.127 1.00 87.62 303 ALA A O 1
ATOM 2327 N N . MET A 1 304 ? -3.663 -8.302 24.750 1.00 84.75 304 MET A N 1
ATOM 2328 C CA . MET A 1 304 ? -3.240 -8.481 26.149 1.00 84.75 304 MET A CA 1
ATOM 2329 C C . MET A 1 304 ? -1.975 -9.330 26.314 1.00 84.75 304 MET A C 1
ATOM 2331 O O . MET A 1 304 ? -1.277 -9.197 27.323 1.00 84.75 304 MET A O 1
ATOM 2335 N N . ARG A 1 305 ? -1.697 -10.248 25.381 1.00 86.94 305 ARG A N 1
ATOM 2336 C CA . ARG A 1 305 ? -0.439 -11.012 25.355 1.00 86.94 305 ARG A CA 1
ATOM 2337 C C . ARG A 1 305 ? 0.724 -10.125 24.926 1.00 86.94 305 ARG A C 1
ATOM 2339 O O . ARG A 1 305 ? 1.808 -10.248 25.487 1.00 86.94 305 ARG A O 1
ATOM 2346 N N . LEU A 1 306 ? 0.488 -9.237 23.962 1.00 83.75 306 LEU A N 1
ATOM 2347 C CA . LEU A 1 306 ? 1.488 -8.299 23.459 1.00 83.75 306 LEU A CA 1
ATOM 2348 C C . LEU A 1 306 ? 1.756 -7.166 24.456 1.00 83.75 306 LEU A C 1
ATOM 2350 O O . LEU A 1 306 ? 2.909 -6.825 24.682 1.00 83.75 306 LEU A O 1
ATOM 2354 N N . GLU A 1 307 ? 0.726 -6.624 25.099 1.00 84.75 307 GLU A N 1
ATOM 2355 C CA . GLU A 1 307 ? 0.856 -5.541 26.077 1.00 84.75 307 GLU A CA 1
ATOM 2356 C C . GLU A 1 307 ? 0.140 -5.904 27.393 1.00 84.75 307 GLU A C 1
ATOM 2358 O O . GLU A 1 307 ? -0.975 -5.449 27.670 1.00 84.75 307 GLU A O 1
ATOM 2363 N N . PRO A 1 308 ? 0.756 -6.751 28.238 1.00 72.44 308 PRO A N 1
ATOM 2364 C CA . PRO A 1 308 ? 0.135 -7.220 29.476 1.00 72.44 308 PRO A CA 1
ATOM 2365 C C . PRO A 1 308 ? -0.082 -6.106 30.510 1.00 72.44 308 PRO A C 1
ATOM 2367 O O . PRO A 1 308 ? -0.933 -6.240 31.388 1.00 72.44 308 PRO A O 1
ATOM 2370 N N . GLU A 1 309 ? 0.639 -4.994 30.404 1.00 72.94 309 GLU A N 1
ATOM 2371 C CA . GLU A 1 309 ? 0.464 -3.819 31.267 1.00 72.94 309 GLU A CA 1
ATOM 2372 C C . GLU A 1 309 ? -0.856 -3.080 30.972 1.00 72.94 309 GLU A C 1
ATOM 2374 O O . GLU A 1 309 ? -1.473 -2.512 31.872 1.00 72.94 309 GLU A O 1
ATOM 2379 N N . SER A 1 310 ? -1.375 -3.207 29.746 1.00 63.00 310 SER A N 1
ATOM 2380 C CA . SER A 1 310 ? -2.660 -2.641 29.307 1.00 63.00 310 SER A CA 1
ATOM 2381 C C . SER A 1 310 ? -3.886 -3.472 29.714 1.00 63.00 310 SER A C 1
ATOM 2383 O O . SER A 1 310 ? -5.021 -3.126 29.375 1.00 63.00 310 SER A O 1
ATOM 2385 N N . ARG A 1 311 ? -3.709 -4.556 30.486 1.00 59.38 311 ARG A N 1
ATOM 2386 C CA . ARG A 1 311 ? -4.796 -5.468 30.904 1.00 59.38 311 ARG A CA 1
ATOM 2387 C C . ARG A 1 311 ? -5.944 -4.779 31.646 1.00 59.38 311 ARG A C 1
ATOM 2389 O O . ARG A 1 311 ? -7.080 -5.235 31.532 1.00 59.38 311 ARG A O 1
ATOM 2396 N N . GLY A 1 312 ? -5.672 -3.708 32.394 1.00 55.31 312 GLY A N 1
ATOM 2397 C CA . GLY A 1 312 ? -6.707 -2.929 33.089 1.00 55.31 312 GLY A CA 1
ATOM 2398 C C . GLY A 1 312 ? -7.673 -2.241 32.119 1.00 55.31 312 GLY A C 1
ATOM 2399 O O . GLY A 1 312 ? -8.889 -2.341 32.278 1.00 55.31 312 GLY A O 1
ATOM 2400 N N . THR A 1 313 ? -7.132 -1.630 31.064 1.00 56.88 313 THR A N 1
ATOM 2401 C CA . THR A 1 313 ? -7.890 -0.956 30.000 1.00 56.88 313 THR A CA 1
ATOM 2402 C C . THR A 1 313 ? -8.705 -1.954 29.176 1.00 56.88 313 THR A C 1
ATOM 2404 O O . THR A 1 313 ? -9.872 -1.708 28.878 1.00 56.88 313 THR A O 1
ATOM 2407 N N . VAL A 1 314 ? -8.127 -3.122 28.873 1.00 54.59 314 VAL A N 1
ATOM 2408 C CA . VAL A 1 314 ? -8.800 -4.178 28.097 1.00 54.59 314 VAL A CA 1
ATOM 2409 C C . VAL A 1 314 ? -9.899 -4.885 28.904 1.00 54.59 314 VAL A C 1
ATOM 2411 O O . VAL A 1 314 ? -10.961 -5.190 28.369 1.00 54.59 314 VAL A O 1
ATOM 2414 N N . ARG A 1 315 ? -9.717 -5.096 30.215 1.00 52.19 315 ARG A N 1
ATOM 2415 C CA . ARG A 1 315 ? -10.782 -5.651 31.073 1.00 52.19 315 ARG A CA 1
ATOM 2416 C C . ARG A 1 315 ? -11.983 -4.718 31.212 1.00 52.19 315 ARG A C 1
ATOM 2418 O O . ARG A 1 315 ? -13.108 -5.203 31.250 1.00 52.19 315 ARG A O 1
ATOM 2425 N N . GLY A 1 316 ? -11.765 -3.402 31.260 1.00 52.38 316 GLY A N 1
ATOM 2426 C CA . GLY A 1 316 ? -12.860 -2.424 31.257 1.00 52.38 316 GLY A CA 1
ATOM 2427 C C . GLY A 1 316 ? -13.723 -2.502 29.989 1.00 52.38 316 GLY A C 1
ATOM 2428 O O . GLY A 1 316 ? -14.936 -2.323 30.057 1.00 52.38 316 GLY A O 1
ATOM 2429 N N . PHE A 1 317 ? -13.117 -2.850 28.852 1.00 55.03 317 PHE A N 1
ATOM 2430 C CA . PHE A 1 317 ? -13.812 -3.060 27.581 1.00 55.03 317 PHE A CA 1
ATOM 2431 C C . PHE A 1 317 ? -14.739 -4.287 27.622 1.00 55.03 317 PHE A C 1
ATOM 2433 O O . PHE A 1 317 ? -15.925 -4.164 27.340 1.00 55.03 317 PHE A O 1
ATOM 2440 N N . LEU A 1 318 ? -14.241 -5.436 28.095 1.00 51.22 318 LEU A N 1
ATOM 2441 C CA . LEU A 1 318 ? -15.029 -6.675 28.232 1.00 51.22 318 LEU A CA 1
ATOM 2442 C C . LEU A 1 318 ? -16.215 -6.556 29.204 1.00 51.22 318 LEU A C 1
ATOM 2444 O O . LEU A 1 318 ? -17.203 -7.270 29.070 1.00 51.22 318 LEU A O 1
ATOM 2448 N N . LEU A 1 319 ? -16.109 -5.678 30.205 1.00 45.22 319 LEU A N 1
ATOM 2449 C CA . LEU A 1 319 ? -17.137 -5.483 31.233 1.00 45.22 319 LEU A CA 1
ATOM 2450 C C . LEU A 1 319 ? -18.191 -4.434 30.854 1.00 45.22 319 LEU A C 1
ATOM 2452 O O . LEU A 1 319 ? -19.171 -4.270 31.578 1.00 45.22 319 LEU A O 1
ATOM 2456 N N . SER A 1 320 ? -18.002 -3.709 29.749 1.00 49.72 320 SER A N 1
ATOM 2457 C CA . SER A 1 320 ? -18.837 -2.564 29.374 1.00 49.72 320 SER A CA 1
ATOM 2458 C C . SER A 1 320 ? -19.674 -2.776 28.110 1.00 49.72 320 SER A C 1
ATOM 2460 O O . SER A 1 320 ? -20.215 -1.808 27.570 1.00 49.72 320 SER A O 1
ATOM 2462 N N . SER A 1 321 ? -19.883 -4.037 27.711 1.00 43.56 321 SER A N 1
ATOM 2463 C CA . SER A 1 321 ? -20.664 -4.507 26.549 1.00 43.56 321 SER A CA 1
ATOM 2464 C C . SER A 1 321 ? -22.127 -4.032 26.475 1.00 43.56 321 SER A C 1
ATOM 2466 O O . SER A 1 321 ? -22.859 -4.428 25.573 1.00 43.56 321 SER A O 1
ATOM 2468 N N . HIS A 1 322 ? -22.568 -3.156 27.381 1.00 38.94 322 HIS A N 1
ATOM 2469 C CA . HIS A 1 322 ? -23.857 -2.479 27.298 1.00 38.94 322 HIS A CA 1
ATOM 2470 C C . HIS A 1 322 ? -23.803 -0.952 27.157 1.00 38.94 322 HIS A C 1
ATOM 2472 O O . HIS A 1 322 ? -24.841 -0.393 26.830 1.00 38.94 322 HIS A O 1
ATOM 2478 N N . HIS A 1 323 ? -22.664 -0.253 27.306 1.00 37.38 323 HIS A N 1
ATOM 2479 C CA . HIS A 1 323 ? -22.669 1.224 27.224 1.00 37.38 323 HIS A CA 1
ATOM 2480 C C . HIS A 1 323 ? -21.327 1.930 26.926 1.00 37.38 323 HIS A C 1
ATOM 2482 O O . HIS A 1 323 ? -21.075 3.015 27.448 1.00 37.38 323 HIS A O 1
ATOM 2488 N N . VAL A 1 324 ? -20.454 1.402 26.059 1.00 37.50 324 VAL A N 1
ATOM 2489 C CA . VAL A 1 324 ? -19.214 2.128 25.694 1.00 37.50 324 VAL A CA 1
ATOM 2490 C C . VAL A 1 324 ? -19.007 2.205 24.182 1.00 37.50 324 VAL A C 1
ATOM 2492 O O . VAL A 1 324 ? -18.188 1.509 23.600 1.00 37.50 324 VAL A O 1
ATOM 2495 N N . LEU A 1 325 ? -19.724 3.142 23.558 1.00 39.69 325 LEU A N 1
ATOM 2496 C CA . LEU A 1 325 ? -19.347 3.741 22.267 1.00 39.69 325 LEU A CA 1
ATOM 2497 C C . LEU A 1 325 ? -18.894 5.210 22.412 1.00 39.69 325 LEU A C 1
ATOM 2499 O O . LEU A 1 325 ? -18.416 5.806 21.455 1.00 39.69 325 LEU A O 1
ATOM 2503 N N . ALA A 1 326 ? -18.978 5.796 23.616 1.00 33.88 326 ALA A N 1
ATOM 2504 C CA . ALA A 1 326 ? -18.773 7.236 23.823 1.00 33.88 326 ALA A CA 1
ATOM 2505 C C . ALA A 1 326 ? -17.409 7.641 24.426 1.00 33.88 326 ALA A C 1
ATOM 2507 O O . ALA A 1 326 ? -17.079 8.825 24.428 1.00 33.88 326 ALA A O 1
ATOM 2508 N N . HIS A 1 327 ? -16.591 6.705 24.931 1.00 32.75 327 HIS A N 1
ATOM 2509 C CA . HIS A 1 327 ? -15.402 7.061 25.734 1.00 32.75 327 HIS A CA 1
ATOM 2510 C C . HIS A 1 327 ? -14.029 6.906 25.065 1.00 32.75 327 HIS A C 1
ATOM 2512 O O . HIS A 1 327 ? -13.033 7.317 25.655 1.00 32.75 327 HIS A O 1
ATOM 2518 N N . PHE A 1 328 ? -13.958 6.442 23.814 1.00 34.97 328 PHE A N 1
ATOM 2519 C CA . PHE A 1 328 ? -12.738 6.531 22.994 1.00 34.97 328 PHE A CA 1
ATOM 2520 C C . PHE A 1 328 ? -12.812 7.656 21.950 1.00 34.97 328 PHE A C 1
ATOM 2522 O O . PHE A 1 328 ? -12.213 7.579 20.878 1.00 34.97 328 PHE A O 1
ATOM 2529 N N . HIS A 1 329 ? -13.498 8.753 22.290 1.00 35.19 329 HIS A N 1
ATOM 2530 C CA . HIS A 1 329 ? -13.259 10.032 21.634 1.00 35.19 329 HIS A CA 1
ATOM 2531 C C . HIS A 1 329 ? -11.794 10.434 21.843 1.00 35.19 329 HIS A C 1
ATOM 2533 O O . HIS A 1 329 ? -11.386 10.801 22.940 1.00 35.19 329 HIS A O 1
ATOM 2539 N N . CYS A 1 330 ? -11.016 10.371 20.763 1.00 36.75 330 CYS A N 1
ATOM 2540 C CA . CYS A 1 330 ? -9.860 11.230 20.529 1.00 36.75 330 CYS A CA 1
ATOM 2541 C C . CYS A 1 330 ? -8.932 11.462 21.739 1.00 36.75 330 CYS A C 1
ATOM 2543 O O . CYS A 1 330 ? -8.713 12.610 22.124 1.00 36.75 330 CYS A O 1
ATOM 2545 N N . ARG A 1 331 ? -8.276 10.421 22.272 1.00 37.50 331 ARG A N 1
ATOM 2546 C CA . ARG A 1 331 ? -6.886 10.647 22.705 1.00 37.50 331 ARG A CA 1
ATOM 2547 C C . ARG A 1 331 ? -6.021 10.593 21.458 1.00 37.50 331 ARG A C 1
ATOM 2549 O O . ARG A 1 331 ? -6.076 9.608 20.722 1.00 37.50 331 ARG A O 1
ATOM 2556 N N . PRO A 1 332 ? -5.415 11.717 21.084 1.00 43.16 332 PRO A N 1
ATOM 2557 C CA . PRO A 1 332 ? -5.597 12.150 19.727 1.00 43.16 332 PRO A CA 1
ATOM 2558 C C . PRO A 1 332 ? -4.356 11.781 18.935 1.00 43.16 332 PRO A C 1
ATOM 2560 O O . PRO A 1 332 ? -3.238 11.809 19.441 1.00 43.16 332 PRO A O 1
ATOM 2563 N N . ILE A 1 333 ? -4.560 11.583 17.640 1.00 40.69 333 ILE A N 1
ATOM 2564 C CA . ILE A 1 333 ? -3.536 11.680 16.597 1.00 40.69 333 ILE A CA 1
ATOM 2565 C C . ILE A 1 333 ? -2.550 12.842 16.903 1.00 40.69 333 ILE A C 1
ATOM 2567 O O . ILE A 1 333 ? -1.369 12.735 16.619 1.00 40.69 333 ILE A O 1
ATOM 2571 N N . ARG A 1 334 ? -2.989 13.897 17.614 1.00 34.03 334 ARG A N 1
ATOM 2572 C CA . ARG A 1 334 ? -2.208 14.997 18.219 1.00 34.03 334 ARG A CA 1
ATOM 2573 C C . ARG A 1 334 ? -0.983 14.605 19.075 1.00 34.03 334 ARG A C 1
ATOM 2575 O O . ARG A 1 334 ? -0.043 15.387 19.076 1.00 34.03 334 ARG A O 1
ATOM 2582 N N . GLU A 1 335 ? -0.949 13.472 19.783 1.00 39.03 335 GLU A N 1
ATOM 2583 C CA . GLU A 1 335 ? 0.236 13.037 20.563 1.00 39.03 335 GLU A CA 1
ATOM 2584 C C . GLU A 1 335 ? 1.297 12.368 19.675 1.00 39.03 335 GLU A C 1
ATOM 2586 O O . GLU A 1 335 ? 2.484 12.684 19.788 1.00 39.03 335 GLU A O 1
ATOM 2591 N N . SER A 1 336 ? 0.875 11.521 18.729 1.00 38.25 336 SER A N 1
ATOM 2592 C CA . SER A 1 336 ? 1.752 10.991 17.673 1.00 38.25 336 SER A CA 1
ATOM 2593 C C . SER A 1 336 ? 2.246 12.111 16.746 1.00 38.25 336 SER A C 1
ATOM 2595 O O . SER A 1 336 ? 3.422 12.154 16.394 1.00 38.25 336 SER A O 1
ATOM 2597 N N . LEU A 1 337 ? 1.382 13.087 16.437 1.00 38.50 337 LEU A N 1
ATOM 2598 C CA . LEU A 1 337 ? 1.724 14.324 15.727 1.00 38.50 337 LEU A CA 1
ATOM 2599 C C . LEU A 1 337 ? 2.626 15.245 16.549 1.00 38.50 337 LEU A C 1
ATOM 2601 O O . LEU A 1 337 ? 3.431 15.954 15.964 1.00 38.50 337 LEU A O 1
ATOM 2605 N N . GLY A 1 338 ? 2.496 15.270 17.878 1.00 36.19 338 GLY A N 1
ATOM 2606 C CA . GLY A 1 338 ? 3.351 16.059 18.766 1.00 36.19 338 GLY A CA 1
ATOM 2607 C C . GLY A 1 338 ? 4.800 15.601 18.659 1.00 36.19 338 GLY A C 1
ATOM 2608 O O . GLY A 1 338 ? 5.666 16.404 18.325 1.00 36.19 338 GLY A O 1
ATOM 2609 N N . ARG A 1 339 ? 5.030 14.289 18.793 1.00 41.78 339 ARG A N 1
ATOM 2610 C CA . ARG A 1 339 ? 6.362 13.688 18.626 1.00 41.78 339 ARG A CA 1
ATOM 2611 C C . ARG A 1 339 ? 6.885 13.804 17.194 1.00 41.78 339 ARG A C 1
ATOM 2613 O O . ARG A 1 339 ? 8.021 14.219 17.002 1.00 41.78 339 ARG A O 1
ATOM 2620 N N . ALA A 1 340 ? 6.059 13.539 16.180 1.00 37.50 340 ALA A N 1
ATOM 2621 C CA . ALA A 1 340 ? 6.477 13.676 14.781 1.00 37.50 340 ALA A CA 1
ATOM 2622 C C . ALA A 1 340 ? 6.807 15.133 14.394 1.00 37.50 340 ALA A C 1
ATOM 2624 O O . ALA A 1 340 ? 7.747 15.383 13.645 1.00 37.50 340 ALA A O 1
ATOM 2625 N N . ARG A 1 341 ? 6.076 16.118 14.933 1.00 37.59 341 ARG A N 1
ATOM 2626 C CA . ARG A 1 341 ? 6.314 17.552 14.697 1.00 37.59 341 ARG A CA 1
ATOM 2627 C C . ARG A 1 341 ? 7.518 18.082 15.477 1.00 37.59 341 ARG A C 1
ATOM 2629 O O . ARG A 1 341 ? 8.151 19.024 15.009 1.00 37.59 341 ARG A O 1
ATOM 2636 N N . GLU A 1 342 ? 7.832 17.508 16.635 1.00 40.31 342 GLU A N 1
ATOM 2637 C CA . GLU A 1 342 ? 9.063 17.794 17.383 1.00 40.31 342 GLU A CA 1
ATOM 2638 C C . GLU A 1 342 ? 10.299 17.250 16.661 1.00 40.31 342 GLU A C 1
ATOM 2640 O O . GLU A 1 342 ? 11.252 18.003 16.472 1.00 40.31 342 GLU A O 1
ATOM 2645 N N . VAL A 1 343 ? 10.236 16.021 16.135 1.00 41.81 343 VAL A N 1
ATOM 2646 C CA . VAL A 1 343 ? 11.279 15.449 15.262 1.00 41.81 343 VAL A CA 1
ATOM 2647 C C . VAL A 1 343 ? 11.456 16.300 13.995 1.00 41.81 343 VAL A C 1
ATOM 2649 O O . VAL A 1 343 ? 12.565 16.711 13.666 1.00 41.81 343 VAL A O 1
ATOM 2652 N N . TRP A 1 344 ? 10.357 16.700 13.345 1.00 37.25 344 TRP A N 1
ATOM 2653 C CA . TRP A 1 344 ? 10.399 17.547 12.146 1.00 37.25 344 TRP A CA 1
ATOM 2654 C C . TRP A 1 344 ? 10.921 18.974 12.404 1.00 37.25 344 TRP A C 1
ATOM 2656 O O . TRP A 1 344 ? 11.548 19.579 11.533 1.00 37.25 344 TRP A O 1
ATOM 2666 N N . LYS A 1 345 ? 10.682 19.540 13.597 1.00 40.72 345 LYS A N 1
ATOM 2667 C CA . LYS A 1 345 ? 11.251 20.837 14.008 1.00 40.72 345 LYS A CA 1
ATOM 2668 C C . LYS A 1 345 ? 12.738 20.732 14.345 1.00 40.72 345 LYS A C 1
ATOM 2670 O O . LYS A 1 345 ? 13.480 21.642 13.987 1.00 40.72 345 LYS A O 1
ATOM 2675 N N . ALA A 1 346 ? 13.163 19.646 14.990 1.00 43.03 346 ALA A N 1
ATOM 2676 C CA . ALA A 1 346 ? 14.564 19.401 15.320 1.00 43.03 346 ALA A CA 1
ATOM 2677 C C . ALA A 1 346 ? 15.437 19.269 14.056 1.00 43.03 346 ALA A C 1
ATOM 2679 O O . ALA A 1 346 ? 16.546 19.791 14.017 1.00 43.03 346 ALA A O 1
ATOM 2680 N N . GLU A 1 347 ? 14.906 18.674 12.985 1.00 41.72 347 GLU A N 1
ATOM 2681 C CA . GLU A 1 347 ? 15.625 18.490 11.715 1.00 41.72 347 GLU A CA 1
ATOM 2682 C C . GLU A 1 347 ? 15.611 19.715 10.783 1.00 41.72 347 GLU A C 1
ATOM 2684 O O . GLU A 1 347 ? 16.411 19.793 9.849 1.00 41.72 347 GLU A O 1
ATOM 2689 N N . ARG A 1 348 ? 14.731 20.701 11.023 1.00 39.09 348 ARG A N 1
ATOM 2690 C CA . ARG A 1 348 ? 14.676 21.971 10.267 1.00 39.09 348 ARG A CA 1
ATOM 2691 C C . ARG A 1 348 ? 15.460 23.123 10.902 1.00 39.09 348 ARG A C 1
ATOM 2693 O O . ARG A 1 348 ? 15.570 24.175 10.273 1.00 39.09 348 ARG A O 1
ATOM 2700 N N . GLU A 1 349 ? 16.067 22.929 12.074 1.00 36.69 349 GLU A N 1
ATOM 2701 C CA . GLU A 1 349 ? 17.048 23.863 12.652 1.00 36.69 349 GLU A CA 1
ATOM 2702 C C . GLU A 1 349 ? 18.528 23.393 12.559 1.00 36.69 349 GLU A C 1
ATOM 2704 O O . GLU A 1 349 ? 19.281 23.581 13.516 1.00 36.69 349 GLU A O 1
ATOM 2709 N N . PRO A 1 350 ? 19.055 22.879 11.424 1.00 41.28 350 PRO A N 1
ATOM 2710 C CA . PRO A 1 350 ? 20.490 22.595 11.318 1.00 41.28 350 PRO A CA 1
ATOM 2711 C C . PRO A 1 350 ? 21.354 23.876 11.271 1.00 41.28 350 PRO A C 1
ATOM 2713 O O . PRO A 1 350 ? 22.578 23.806 11.314 1.00 41.28 350 PRO A O 1
ATOM 2716 N N . ALA A 1 351 ? 20.744 25.069 11.229 1.00 38.03 351 ALA A N 1
ATOM 2717 C CA . ALA A 1 351 ? 21.445 26.338 11.027 1.00 38.03 351 ALA A CA 1
ATOM 2718 C C . ALA A 1 351 ? 21.877 27.084 12.308 1.00 38.03 351 ALA A C 1
ATOM 2720 O O . ALA A 1 351 ? 22.583 28.082 12.198 1.00 38.03 351 ALA A O 1
ATOM 2721 N N . LYS A 1 352 ? 21.494 26.645 13.519 1.00 38.72 352 LYS A N 1
ATOM 2722 C CA . LYS A 1 352 ? 21.876 27.350 14.769 1.00 38.72 352 LYS A CA 1
ATOM 2723 C C . LYS A 1 352 ? 22.922 26.637 15.621 1.00 38.72 352 LYS A C 1
ATOM 2725 O O . LYS A 1 352 ? 23.520 27.276 16.485 1.00 38.72 352 LYS A O 1
ATOM 2730 N N . LEU A 1 353 ? 23.177 25.348 15.385 1.00 34.44 353 LEU A N 1
ATOM 2731 C CA . LEU A 1 353 ? 24.209 24.621 16.131 1.00 34.44 353 LEU A CA 1
ATOM 2732 C C . LEU A 1 353 ? 25.609 24.792 15.523 1.00 34.44 353 LEU A C 1
ATOM 2734 O O . LEU A 1 353 ? 26.592 24.780 16.256 1.00 34.44 353 LEU A O 1
ATOM 2738 N N . HIS A 1 354 ? 25.711 25.019 14.208 1.00 35.34 354 HIS A N 1
ATOM 2739 C CA . HIS A 1 354 ? 27.009 25.195 13.547 1.00 35.34 354 HIS A CA 1
ATOM 2740 C C . HIS A 1 354 ? 27.640 26.575 13.792 1.00 35.34 354 HIS A C 1
ATOM 2742 O O . HIS A 1 354 ? 28.858 26.668 13.835 1.00 35.34 354 HIS A O 1
ATOM 2748 N N . SER A 1 355 ? 26.853 27.629 14.053 1.00 35.84 355 SER A N 1
ATOM 2749 C CA . SER A 1 355 ? 27.408 28.961 14.351 1.00 35.84 355 SER A CA 1
ATOM 2750 C C . SER A 1 355 ? 27.914 29.117 15.791 1.00 35.84 355 SER A C 1
ATOM 2752 O O . SER A 1 355 ? 28.579 30.097 16.092 1.00 35.84 355 SER A O 1
ATOM 2754 N N . ARG A 1 356 ? 27.595 28.179 16.695 1.00 37.75 356 ARG A N 1
ATOM 2755 C CA . ARG A 1 356 ? 28.045 28.209 18.101 1.00 37.75 356 ARG A CA 1
ATOM 2756 C C . ARG A 1 356 ? 29.272 27.340 18.378 1.00 37.75 356 ARG A C 1
ATOM 2758 O O . ARG A 1 356 ? 29.831 27.438 19.461 1.00 37.75 356 ARG A O 1
ATOM 2765 N N . LEU A 1 357 ? 29.687 26.518 17.415 1.00 38.22 357 LEU A N 1
ATOM 2766 C CA . LEU A 1 357 ? 30.881 25.668 17.508 1.00 38.22 357 LEU A CA 1
ATOM 2767 C C . LEU A 1 357 ? 32.063 26.194 16.678 1.00 38.22 357 LEU A C 1
ATOM 2769 O O . LEU A 1 357 ? 33.129 25.597 16.702 1.00 38.22 357 LEU A O 1
ATOM 2773 N N . THR A 1 358 ? 31.891 27.313 15.970 1.00 41.09 358 THR A N 1
ATOM 2774 C CA . THR A 1 358 ? 32.974 28.028 15.268 1.00 41.09 358 THR A CA 1
ATOM 2775 C C . THR A 1 358 ? 33.426 29.312 15.978 1.00 41.09 358 THR A C 1
ATOM 2777 O O . THR A 1 358 ? 34.283 30.015 15.454 1.00 41.09 358 THR A O 1
ATOM 2780 N N . GLU A 1 359 ? 32.874 29.621 17.158 1.00 41.28 359 GLU A N 1
ATOM 2781 C CA . GLU A 1 359 ? 33.267 30.772 17.999 1.00 41.28 359 GLU A CA 1
ATOM 2782 C C . GLU A 1 359 ? 33.723 30.373 19.423 1.00 41.28 359 GLU A C 1
ATOM 2784 O O . GLU A 1 359 ? 33.861 31.230 20.294 1.00 41.28 359 GLU A O 1
ATOM 2789 N N . ALA A 1 360 ? 33.998 29.088 19.659 1.00 41.03 360 ALA A N 1
ATOM 2790 C CA . ALA A 1 360 ? 34.704 28.578 20.839 1.00 41.03 360 ALA A CA 1
ATOM 2791 C C . ALA A 1 360 ? 35.873 27.712 20.367 1.00 41.03 360 ALA A C 1
ATOM 2793 O O . ALA A 1 360 ? 36.932 27.752 21.034 1.00 41.03 360 ALA A O 1
#

pLDDT: mean 74.69, std 17.06, range [32.75, 96.25]

Radius of gyration: 23.05 Å; chains: 1; bounding box: 61×53×69 Å